Protein AF-A0A1T4TFI7-F1 (afdb_monomer)

Solvent-accessible surface area (backbone atoms only — not comparable to full-atom values): 16555 Å² total; per-residue (Å²): 135,82,78,70,82,75,91,64,77,90,76,51,45,19,85,86,45,57,56,71,83,38,62,89,38,72,55,38,42,73,68,53,49,51,55,52,51,42,64,75,73,56,71,56,68,85,74,55,58,52,73,68,57,43,53,44,45,41,52,51,46,49,70,78,43,99,33,82,88,41,57,80,94,66,41,78,66,44,52,28,55,51,24,44,31,52,57,68,66,63,74,89,87,72,77,58,92,86,51,68,62,69,67,57,43,51,54,41,50,53,49,21,52,37,45,50,26,32,71,80,67,76,37,52,50,73,80,44,54,68,72,55,45,52,52,49,56,50,28,35,62,71,54,62,63,69,65,74,56,23,77,78,52,57,57,30,54,44,46,56,72,44,52,47,46,54,47,51,56,50,42,68,66,35,68,77,46,23,20,48,73,37,44,74,65,66,52,62,72,64,56,81,86,46,84,52,90,97,45,65,50,95,82,45,55,64,76,75,59,81,76,53,84,83,62,61,76,60,78,82,60,80,77,74,77,77,81,77,76,87,72,86,82,78,89,79,90,78,93,82,89,82,85,91,79,85,88,79,80,87,81,84,80,85,82,85,82,82,88,130

Sequence (260 aa):
MTEKPSDKPFETPYPTYDVLGKWDSPSFNDQTRRVVADRLSNPPARRFLEEAEFALLRAVIDVILPQPERDEDRRIPVEAFIDEMLFANRGSGTRYADAPPMREAWRRGLAGIEQEARRRHGKGFESLSNDRKQALLHAIDQGDVDPQAWEGLKPQRFFRHVLLKESVKIYYAHPYAWNEIGFGGPASPRGYVRLGSDMRDPWEAREERIPQKTERLSRAGSFRMPSSGRAPLKAAHPTSSVPANGCRWPSLRKTRRSTS

pLDDT: mean 80.64, std 23.57, range [29.02, 98.69]

Radius of gyration: 26.4 Å; Cα contacts (8 Å, |Δi|>4): 225; chains: 1; bounding box: 82×80×51 Å

Organism: NCBI:txid1365950

InterPro domains:
  IPR027056 Gluconate 2-dehydrogenase subunit 3 [PF13618] (52-185)

Mean predicted aligned error: 12.21 Å

Foldseek 3Di:
DPDDPPPDAQDFLFPPDALCVCVPPQLDDPVNNVVQVCQLPPQADQDQDDPVLLLLLVLLLVLLDRAPVDDPSRGRSLSSVVRVCLVVLPDPPDDDPQADRLNVLSVLQSQLLQVQCCVVPVDGLNPDDSVSNNVSLVCLLVQVGDPVSRVSRNRNCSSPVPSSVSSVVSQVVHSSVCSRHQNNPDCPPPHFDQPDVVDGDPSTGDRPDDDDPVVVPPPVDPPDDPPDPDDDDDDDDDDDDDDDDDDDDDDDDDDDDDDD

Structure (mmCIF, N/CA/C/O backbone):
data_AF-A0A1T4TFI7-F1
#
_entry.id   AF-A0A1T4TFI7-F1
#
loop_
_atom_site.group_PDB
_atom_site.id
_atom_site.type_symbol
_atom_site.label_atom_i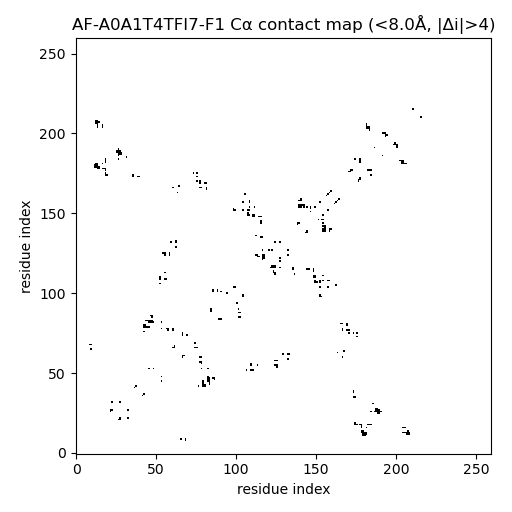d
_atom_site.label_alt_id
_atom_site.label_comp_id
_atom_site.label_asym_id
_atom_site.label_entity_id
_atom_site.label_seq_id
_atom_site.pdbx_PDB_ins_code
_atom_site.Cartn_x
_atom_site.Cartn_y
_atom_site.Cartn_z
_atom_site.occupancy
_atom_site.B_iso_or_equiv
_atom_site.auth_seq_id
_atom_site.auth_comp_id
_atom_site.auth_asym_id
_atom_site.auth_atom_id
_atom_site.pdbx_PDB_model_num
ATOM 1 N N . MET A 1 1 ? -1.692 31.126 10.115 1.00 32.66 1 MET A N 1
ATOM 2 C CA . MET A 1 1 ? -2.246 30.723 8.807 1.00 32.66 1 MET A CA 1
ATOM 3 C C . MET A 1 1 ? -1.795 29.299 8.556 1.00 32.66 1 MET A C 1
ATOM 5 O O . MET A 1 1 ? -0.667 29.089 8.142 1.00 32.66 1 MET A O 1
ATOM 9 N N . THR A 1 2 ? -2.607 28.327 8.954 1.00 36.34 2 THR A N 1
ATOM 10 C CA . THR A 1 2 ? -2.371 26.912 8.665 1.00 36.34 2 THR A CA 1
ATOM 11 C C . THR A 1 2 ? -2.702 26.688 7.195 1.00 36.34 2 THR A C 1
ATOM 13 O O . THR A 1 2 ? -3.849 26.855 6.785 1.00 36.34 2 THR A O 1
ATOM 16 N N . GLU A 1 3 ? -1.681 26.408 6.389 1.00 35.94 3 GLU A N 1
ATOM 17 C CA . GLU A 1 3 ? -1.842 25.952 5.010 1.00 35.94 3 GLU A CA 1
ATOM 18 C C . GLU A 1 3 ? -2.759 24.720 5.050 1.00 35.94 3 GLU A C 1
ATOM 20 O O . GLU A 1 3 ? -2.447 23.734 5.722 1.00 35.94 3 GLU A O 1
ATOM 25 N N . LYS A 1 4 ? -3.942 24.803 4.424 1.00 39.84 4 LYS A N 1
ATOM 26 C CA . LYS A 1 4 ? -4.781 23.617 4.221 1.00 39.84 4 LYS A CA 1
ATOM 27 C C . LYS A 1 4 ? -3.933 22.588 3.467 1.00 39.84 4 LYS A C 1
ATOM 29 O O . LYS A 1 4 ? -3.225 23.003 2.544 1.00 39.84 4 LYS A O 1
ATOM 34 N N . PRO A 1 5 ? -3.981 21.291 3.823 1.00 45.75 5 PRO A N 1
ATOM 35 C CA . PRO A 1 5 ? -3.344 20.268 3.010 1.00 45.75 5 PRO A CA 1
ATOM 36 C C . PRO A 1 5 ? -3.812 20.460 1.568 1.00 45.75 5 PRO A C 1
ATOM 38 O O . PRO A 1 5 ? -4.999 20.632 1.295 1.00 45.75 5 PRO A O 1
ATOM 41 N N . SER A 1 6 ? -2.836 20.590 0.676 1.00 46.53 6 SER A N 1
ATOM 42 C CA . SER A 1 6 ? -3.061 20.830 -0.738 1.00 46.53 6 SER A CA 1
ATOM 43 C C . SER A 1 6 ? -3.859 19.657 -1.295 1.00 46.53 6 SER A C 1
ATOM 45 O O . SER A 1 6 ? -3.293 18.589 -1.491 1.00 46.53 6 SER A O 1
ATOM 47 N N . ASP A 1 7 ? -5.132 19.892 -1.598 1.00 57.72 7 ASP A N 1
ATOM 48 C CA . ASP A 1 7 ? -6.074 18.988 -2.281 1.00 57.72 7 ASP A CA 1
ATOM 49 C C . ASP A 1 7 ? -5.676 18.733 -3.754 1.00 57.72 7 ASP A C 1
ATOM 51 O O . ASP A 1 7 ? -6.504 18.503 -4.632 1.00 57.72 7 ASP A O 1
ATOM 55 N N . LYS A 1 8 ? -4.383 18.890 -4.065 1.00 63.19 8 LYS A N 1
ATOM 56 C CA . LYS A 1 8 ? -3.857 18.700 -5.408 1.00 63.19 8 LYS A CA 1
ATOM 57 C C . LYS A 1 8 ? -3.606 17.212 -5.610 1.00 63.19 8 LYS A C 1
ATOM 59 O O . LYS A 1 8 ? -2.919 16.625 -4.769 1.00 63.19 8 LYS A O 1
ATOM 64 N N . PRO A 1 9 ? -4.104 16.642 -6.716 1.00 67.19 9 PRO A N 1
ATOM 65 C CA . PRO A 1 9 ? -3.819 15.262 -7.068 1.00 67.19 9 PRO A CA 1
ATOM 66 C C . PRO A 1 9 ? -2.310 15.042 -7.161 1.00 67.19 9 PRO A C 1
ATOM 68 O O . PRO A 1 9 ? -1.543 15.965 -7.470 1.00 67.19 9 PRO A O 1
ATOM 71 N N . PHE A 1 10 ? -1.874 13.818 -6.877 1.00 76.06 10 PHE A N 1
ATOM 72 C CA . PHE A 1 10 ? -0.479 13.459 -7.078 1.00 76.06 10 PHE A CA 1
ATOM 73 C C . PHE A 1 10 ? -0.113 13.570 -8.568 1.00 76.06 10 PHE A C 1
ATOM 75 O O . PHE A 1 10 ? -0.678 12.888 -9.419 1.00 76.06 10 PHE A O 1
ATOM 82 N N . GLU A 1 11 ? 0.870 14.415 -8.885 1.00 78.75 11 GLU A N 1
ATOM 83 C CA . GLU A 1 11 ? 1.422 14.556 -10.235 1.00 78.75 11 GLU A CA 1
ATOM 84 C C . GLU A 1 11 ? 2.809 13.910 -10.297 1.00 78.75 11 GLU A C 1
ATOM 86 O O . GLU A 1 11 ? 3.766 14.384 -9.670 1.00 78.75 11 GLU A O 1
ATOM 91 N N . THR A 1 12 ? 2.930 12.831 -11.075 1.00 85.81 12 THR A N 1
ATOM 92 C CA . THR A 1 12 ? 4.223 12.181 -11.312 1.00 85.81 12 THR A CA 1
ATOM 93 C C . THR A 1 12 ? 5.191 13.117 -12.057 1.00 85.81 12 THR A C 1
ATOM 95 O O . THR A 1 12 ? 4.792 13.787 -13.012 1.00 85.81 12 THR A O 1
ATOM 98 N N . PRO A 1 13 ? 6.489 13.140 -11.694 1.00 87.69 13 PRO A N 1
ATOM 99 C CA . PRO A 1 13 ? 7.524 13.821 -12.476 1.00 87.69 13 PRO A CA 1
ATOM 100 C C . PRO A 1 13 ? 7.805 13.188 -13.853 1.00 87.69 13 PRO A C 1
ATOM 102 O O . PRO A 1 13 ? 8.565 13.761 -14.638 1.00 87.69 13 PRO A O 1
ATOM 105 N N . TYR A 1 14 ? 7.221 12.018 -14.139 1.00 90.75 14 TYR A N 1
ATOM 106 C CA . TYR A 1 14 ? 7.475 11.197 -15.325 1.00 90.75 14 TYR A CA 1
ATOM 107 C C . TYR A 1 14 ? 6.184 10.918 -16.125 1.00 90.75 14 TYR A C 1
ATOM 109 O O . TYR A 1 14 ? 5.843 9.759 -16.360 1.00 90.75 14 TYR A O 1
ATOM 117 N N . PRO A 1 15 ? 5.441 11.953 -16.559 1.00 88.50 15 PRO A N 1
ATOM 118 C CA . PRO A 1 15 ? 4.093 11.791 -17.117 1.00 88.50 15 PRO A CA 1
ATOM 119 C C . PRO A 1 15 ? 4.048 11.001 -18.435 1.00 88.50 15 PRO A C 1
ATOM 121 O O . PRO A 1 15 ? 3.014 10.432 -18.773 1.00 88.50 15 PRO A O 1
ATOM 124 N N . THR A 1 16 ? 5.155 10.952 -19.180 1.00 89.94 16 THR A N 1
ATOM 125 C CA . THR A 1 16 ? 5.270 10.246 -20.469 1.00 89.94 16 THR A CA 1
ATOM 126 C C . THR A 1 16 ? 5.923 8.869 -20.352 1.00 89.94 16 THR A C 1
ATOM 128 O O . THR A 1 16 ? 6.023 8.144 -21.344 1.00 89.94 16 THR A O 1
ATOM 131 N N . TYR A 1 17 ? 6.412 8.501 -19.165 1.00 92.56 17 TYR A N 1
ATOM 132 C CA . TYR A 1 17 ? 7.176 7.278 -18.988 1.00 92.56 17 TYR A CA 1
ATOM 133 C C . TYR A 1 17 ? 6.255 6.075 -18.792 1.00 92.56 17 TYR A C 1
ATOM 135 O O . TYR A 1 17 ? 5.434 6.036 -17.876 1.00 92.56 17 TYR A O 1
ATOM 143 N N . ASP A 1 18 ? 6.458 5.057 -19.625 1.00 93.69 18 ASP A N 1
ATOM 144 C CA . ASP A 1 18 ? 5.812 3.763 -19.477 1.00 93.69 18 ASP A CA 1
ATOM 145 C C . ASP A 1 18 ? 6.844 2.632 -19.454 1.00 93.69 18 ASP A C 1
ATOM 147 O O . ASP A 1 18 ? 7.508 2.321 -20.447 1.00 93.69 18 ASP A O 1
ATOM 151 N N . VAL A 1 19 ? 6.969 1.990 -18.296 1.00 94.75 19 VAL A N 1
ATOM 152 C CA . VAL A 1 19 ? 7.842 0.839 -18.091 1.00 94.75 19 VAL A CA 1
ATOM 153 C C . VAL A 1 19 ? 7.374 -0.380 -18.887 1.00 94.75 19 VAL A C 1
ATOM 155 O O . VAL A 1 19 ? 8.208 -1.205 -19.262 1.00 94.75 19 VAL A O 1
ATOM 158 N N . LEU A 1 20 ? 6.073 -0.503 -19.182 1.00 95.19 20 LEU A N 1
ATOM 159 C CA . LEU A 1 20 ? 5.542 -1.622 -19.962 1.00 95.19 20 LEU A CA 1
ATOM 160 C C . LEU A 1 20 ? 5.884 -1.503 -21.449 1.00 95.19 20 LEU A C 1
ATOM 162 O O . LEU A 1 20 ? 6.059 -2.529 -22.098 1.00 95.19 20 LEU A O 1
ATOM 166 N N . GLY A 1 21 ? 6.148 -0.298 -21.962 1.00 94.31 21 GLY A N 1
ATOM 167 C CA . GLY A 1 21 ? 6.722 -0.095 -23.299 1.00 94.31 21 GLY A CA 1
ATOM 168 C C . GLY A 1 21 ? 8.076 -0.792 -23.518 1.00 94.31 21 GLY A C 1
ATOM 169 O O . GLY A 1 21 ? 8.538 -0.931 -24.648 1.00 94.31 21 GLY A O 1
ATOM 170 N N . LYS A 1 22 ? 8.718 -1.285 -22.449 1.00 90.75 22 LYS A N 1
ATOM 171 C CA . LYS A 1 22 ? 9.959 -2.072 -22.500 1.00 90.75 22 LYS A CA 1
ATOM 172 C C . LYS A 1 22 ? 9.732 -3.573 -22.669 1.00 90.75 22 LYS A C 1
ATOM 174 O O . LYS A 1 22 ? 10.724 -4.306 -22.658 1.00 90.75 22 LYS A O 1
ATOM 179 N N . TRP A 1 23 ? 8.484 -4.028 -22.801 1.00 94.50 23 TRP A N 1
ATOM 180 C CA . TRP A 1 23 ? 8.107 -5.445 -22.780 1.00 94.50 23 TRP A CA 1
ATOM 181 C C . TRP A 1 23 ? 8.981 -6.325 -23.680 1.00 94.50 23 TRP A C 1
ATOM 183 O O . TRP A 1 23 ? 9.540 -7.326 -23.225 1.00 94.50 23 TRP A O 1
ATOM 193 N N . ASP A 1 24 ? 9.175 -5.903 -24.927 1.00 93.69 24 ASP A N 1
ATOM 194 C CA . ASP A 1 24 ? 9.929 -6.647 -25.945 1.00 93.69 24 ASP A CA 1
ATOM 195 C C . ASP A 1 24 ? 11.423 -6.297 -25.984 1.00 93.69 24 ASP A C 1
ATOM 197 O O . ASP A 1 24 ? 12.180 -6.799 -26.812 1.00 93.69 24 ASP A O 1
ATOM 201 N N . SER A 1 25 ? 11.884 -5.440 -25.073 1.00 91.12 25 SER A N 1
ATOM 202 C CA . SER A 1 25 ? 13.293 -5.067 -24.985 1.00 91.12 25 SER A CA 1
ATOM 203 C C . SER A 1 25 ? 14.103 -6.066 -24.142 1.00 91.12 25 SER A C 1
ATOM 205 O O . SER A 1 25 ? 13.544 -6.794 -23.315 1.00 91.12 25 SER A O 1
ATOM 207 N N . PRO A 1 26 ? 15.447 -6.032 -24.233 1.00 88.94 26 PRO A N 1
ATOM 208 C CA . PRO A 1 26 ? 16.322 -6.786 -23.337 1.00 88.94 26 PRO A CA 1
ATOM 209 C C . PRO A 1 26 ? 16.194 -6.406 -21.856 1.00 88.94 26 PRO A C 1
ATOM 211 O O . PRO A 1 26 ? 16.804 -7.061 -21.021 1.00 88.94 26 PRO A O 1
ATOM 214 N N . SER A 1 27 ? 15.462 -5.343 -21.500 1.00 88.25 27 SER A N 1
ATOM 215 C CA . SER A 1 27 ? 15.267 -4.967 -20.097 1.00 88.25 27 SER A CA 1
ATOM 216 C C . SER A 1 27 ? 14.407 -5.976 -19.340 1.00 88.25 27 SER A C 1
ATOM 218 O O . SER A 1 27 ? 14.587 -6.108 -18.134 1.00 88.25 27 SER A O 1
ATOM 220 N N . PHE A 1 28 ? 13.531 -6.726 -20.019 1.00 93.19 28 PHE A N 1
ATOM 221 C CA . PHE A 1 28 ? 12.795 -7.839 -19.422 1.00 93.19 28 PHE A CA 1
ATOM 222 C C . PHE A 1 28 ? 13.277 -9.164 -20.018 1.00 93.19 28 PHE A C 1
ATOM 224 O O . PHE A 1 28 ? 13.345 -9.337 -21.234 1.00 93.19 28 PHE A O 1
ATOM 231 N N . ASN A 1 29 ? 13.609 -10.121 -19.154 1.00 93.19 29 ASN A N 1
ATOM 232 C CA . ASN A 1 29 ? 13.721 -11.526 -19.541 1.00 93.19 29 ASN A CA 1
ATOM 233 C C . ASN A 1 29 ? 12.367 -12.226 -19.337 1.00 93.19 29 ASN A C 1
ATOM 235 O O . ASN A 1 29 ? 11.418 -11.639 -18.810 1.00 93.19 29 ASN A O 1
ATOM 239 N N . ASP A 1 30 ? 12.282 -13.499 -19.713 1.00 94.88 30 ASP A N 1
ATOM 240 C CA . ASP A 1 30 ? 11.027 -14.256 -19.643 1.00 94.88 30 ASP A CA 1
ATOM 241 C C . ASP A 1 30 ? 10.506 -14.417 -18.212 1.00 94.88 30 ASP A C 1
ATOM 243 O O . ASP A 1 30 ? 9.298 -14.402 -17.982 1.00 94.88 30 ASP A O 1
ATOM 247 N N . GLN A 1 31 ? 11.404 -14.502 -17.225 1.00 94.69 31 GLN A N 1
ATOM 248 C CA . GLN A 1 31 ? 11.015 -14.551 -15.818 1.00 94.69 31 GLN A CA 1
ATOM 249 C C . GLN A 1 31 ? 10.367 -13.233 -15.373 1.00 94.69 31 GLN A C 1
ATOM 251 O O . GLN A 1 31 ? 9.305 -13.258 -14.752 1.00 94.69 31 GLN A O 1
ATOM 256 N N . THR A 1 32 ? 10.971 -12.090 -15.709 1.00 94.19 32 THR A N 1
ATOM 257 C CA . THR A 1 32 ? 10.414 -10.767 -15.412 1.00 94.19 32 THR A CA 1
ATOM 258 C C . THR A 1 32 ? 9.071 -10.587 -16.110 1.00 94.19 32 THR A C 1
ATOM 260 O O . THR A 1 32 ? 8.107 -10.225 -15.441 1.00 94.19 32 THR A O 1
ATOM 263 N N . ARG A 1 33 ? 8.961 -10.927 -17.405 1.00 95.69 33 ARG A N 1
ATOM 264 C CA . ARG A 1 33 ? 7.683 -10.889 -18.139 1.00 95.69 33 ARG A CA 1
ATOM 265 C C . ARG A 1 33 ? 6.616 -11.728 -17.452 1.00 95.69 33 ARG A C 1
ATOM 267 O O . ARG A 1 33 ? 5.516 -11.239 -17.230 1.00 95.69 33 ARG A O 1
ATOM 274 N N . ARG A 1 34 ? 6.942 -12.960 -17.052 1.00 96.38 34 ARG A N 1
ATOM 275 C CA . ARG A 1 34 ? 6.000 -13.847 -16.358 1.00 96.38 34 ARG A CA 1
ATOM 276 C C . ARG A 1 34 ? 5.496 -13.241 -15.048 1.00 96.38 34 ARG A C 1
ATOM 278 O O . ARG A 1 34 ? 4.294 -13.233 -14.819 1.00 96.38 34 ARG A O 1
ATOM 285 N N . VAL A 1 35 ? 6.395 -12.741 -14.197 1.00 95.38 35 VAL A N 1
ATOM 286 C CA . VAL A 1 35 ? 6.021 -12.154 -12.895 1.00 95.38 35 VAL A CA 1
ATOM 287 C C . VAL A 1 35 ? 5.223 -10.862 -13.074 1.00 95.38 35 VAL A C 1
ATOM 289 O O . VAL A 1 35 ? 4.264 -10.628 -12.342 1.00 95.38 35 VAL A O 1
ATOM 292 N N . VAL A 1 36 ? 5.600 -10.026 -14.044 1.00 95.38 36 VAL A N 1
ATOM 293 C CA . VAL A 1 36 ? 4.885 -8.783 -14.347 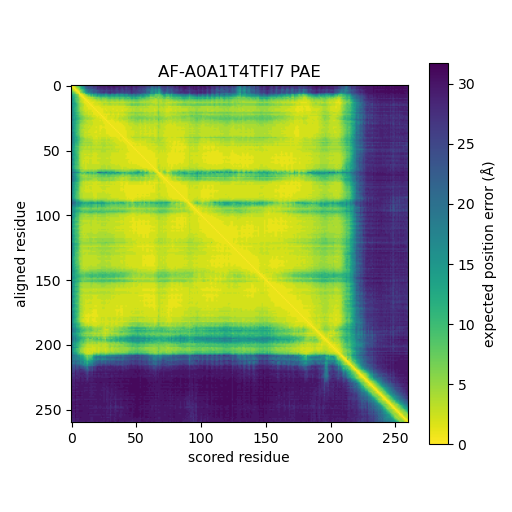1.00 95.38 36 VAL A CA 1
ATOM 294 C C . VAL A 1 36 ? 3.497 -9.074 -14.925 1.00 95.38 36 VAL A C 1
ATOM 296 O O . VAL A 1 36 ? 2.530 -8.492 -14.447 1.00 95.38 36 VAL A O 1
ATOM 299 N N . ALA A 1 37 ? 3.375 -9.998 -15.885 1.00 96.50 37 ALA A N 1
ATOM 300 C CA . ALA A 1 37 ? 2.087 -10.409 -16.453 1.00 96.50 37 ALA A CA 1
ATOM 301 C C . ALA A 1 37 ? 1.136 -10.947 -15.379 1.00 96.50 37 ALA A C 1
ATOM 303 O O . ALA A 1 37 ? -0.021 -10.535 -15.323 1.00 96.50 37 ALA A O 1
ATOM 304 N N . ASP A 1 38 ? 1.638 -11.832 -14.513 1.00 96.56 38 ASP A N 1
ATOM 305 C CA . ASP A 1 38 ? 0.866 -12.410 -13.413 1.00 96.56 38 ASP A CA 1
ATOM 306 C C . ASP A 1 38 ? 0.369 -11.323 -12.455 1.00 96.56 38 ASP A C 1
ATOM 308 O O . ASP A 1 38 ? -0.808 -11.276 -12.117 1.00 96.56 38 ASP A O 1
ATOM 312 N N . ARG A 1 39 ? 1.235 -10.368 -12.101 1.00 95.19 39 ARG A N 1
ATOM 313 C CA . ARG A 1 39 ? 0.855 -9.246 -11.240 1.00 95.19 39 ARG A CA 1
ATOM 314 C C . ARG A 1 39 ? -0.189 -8.320 -11.872 1.00 95.19 39 ARG A C 1
ATOM 316 O O . ARG A 1 39 ? -1.019 -7.802 -11.135 1.00 95.19 39 ARG A O 1
ATOM 323 N N . LEU A 1 40 ? -0.131 -8.108 -13.188 1.00 94.50 40 LEU A N 1
ATOM 324 C CA . LEU A 1 40 ? -1.083 -7.265 -13.918 1.00 94.50 40 LEU A CA 1
ATOM 325 C C . LEU A 1 40 ? -2.444 -7.943 -14.112 1.00 94.50 40 LEU A C 1
ATOM 327 O O . LEU A 1 40 ? -3.466 -7.271 -14.062 1.00 94.50 40 LEU A O 1
ATOM 331 N N . SER A 1 41 ? -2.456 -9.254 -14.363 1.00 95.12 41 SER A N 1
ATOM 332 C CA . SER A 1 41 ? -3.657 -9.949 -14.855 1.00 95.12 41 SER A CA 1
ATOM 333 C C . SER A 1 41 ? -4.309 -10.865 -13.822 1.00 95.12 41 SER A C 1
ATOM 335 O O . SER A 1 41 ? -5.479 -11.202 -13.970 1.00 95.12 41 SER A O 1
ATOM 337 N N . ASN A 1 42 ? -3.576 -11.268 -12.780 1.00 95.75 42 ASN 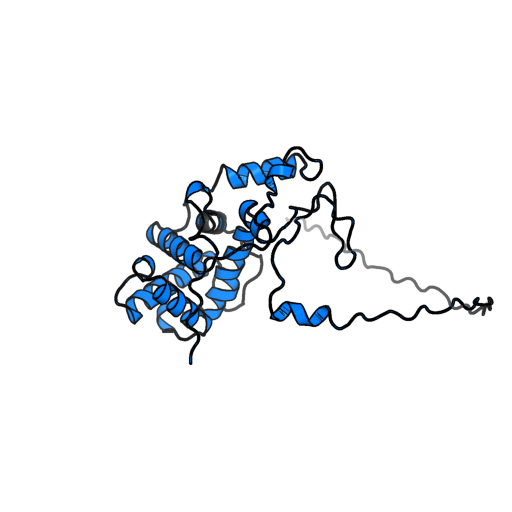A N 1
ATOM 338 C CA . ASN A 1 42 ? -4.016 -12.275 -11.815 1.00 95.75 42 ASN A CA 1
ATOM 339 C C . ASN A 1 42 ? -3.937 -11.759 -10.364 1.00 95.75 42 ASN A C 1
ATOM 341 O O . ASN A 1 42 ? -3.231 -12.351 -9.537 1.00 95.75 42 ASN A O 1
ATOM 345 N N . PRO A 1 43 ? -4.635 -10.664 -10.004 1.00 95.06 43 PRO A N 1
ATOM 346 C CA . PRO A 1 43 ? -4.714 -10.256 -8.608 1.00 95.06 43 PRO A CA 1
ATOM 347 C C . PRO A 1 43 ? -5.356 -11.372 -7.755 1.00 95.06 43 PRO A C 1
ATOM 349 O O . PRO A 1 43 ? -6.330 -11.996 -8.191 1.00 95.06 43 PRO A O 1
ATOM 352 N N . PRO A 1 44 ? -4.839 -11.656 -6.544 1.00 96.69 44 PRO A N 1
ATOM 353 C CA . PRO A 1 44 ? -5.389 -12.705 -5.691 1.00 96.69 44 PRO A CA 1
ATOM 354 C C . PRO A 1 44 ? -6.832 -12.407 -5.268 1.00 96.69 44 PRO A C 1
ATOM 356 O O . PRO A 1 44 ? -7.201 -11.259 -5.038 1.00 96.69 44 PRO A O 1
ATOM 359 N N . ALA A 1 45 ? -7.640 -13.449 -5.084 1.00 96.75 45 ALA A N 1
ATOM 360 C CA . ALA A 1 45 ? -8.949 -13.307 -4.448 1.00 96.75 45 ALA A CA 1
ATOM 361 C C . ALA A 1 45 ? -8.811 -13.148 -2.922 1.00 96.75 45 ALA A C 1
ATOM 363 O O . ALA A 1 45 ? -7.887 -13.705 -2.327 1.00 96.75 45 ALA A O 1
ATOM 364 N N . ARG A 1 46 ? -9.776 -12.466 -2.284 1.00 97.94 46 ARG A N 1
ATOM 365 C CA . ARG A 1 46 ? -9.900 -12.401 -0.816 1.00 97.94 46 ARG A CA 1
ATOM 366 C C . ARG A 1 46 ? -10.095 -13.805 -0.227 1.00 97.94 46 ARG A C 1
ATOM 368 O O . ARG A 1 46 ? -10.978 -14.546 -0.659 1.00 97.94 46 ARG A O 1
ATOM 375 N N . ARG A 1 47 ? -9.289 -14.158 0.773 1.00 97.81 47 ARG A N 1
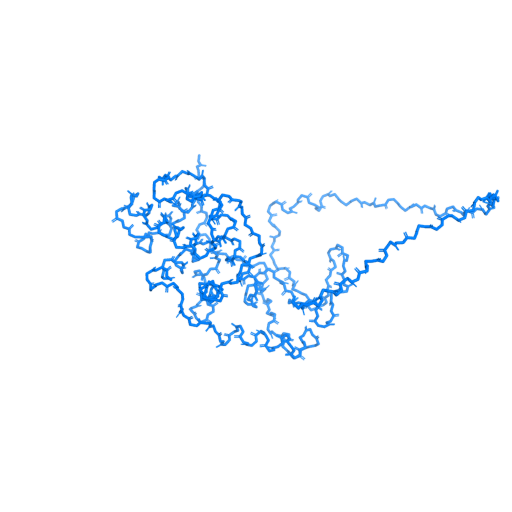ATOM 376 C CA . ARG A 1 47 ? -9.211 -15.482 1.410 1.00 97.81 47 ARG A CA 1
ATOM 377 C C . ARG A 1 47 ? -9.028 -15.442 2.926 1.00 97.81 47 ARG A C 1
ATOM 379 O O . ARG A 1 47 ? -9.409 -16.413 3.576 1.00 97.81 47 ARG A O 1
ATOM 386 N N . PHE A 1 48 ? -8.415 -14.399 3.492 1.00 98.31 48 PHE A N 1
ATOM 387 C CA . PHE A 1 48 ? -8.108 -14.346 4.929 1.00 98.31 48 PHE A CA 1
ATOM 388 C C . PHE A 1 48 ? -8.971 -13.355 5.712 1.00 98.31 48 PHE A C 1
ATOM 390 O O . PHE A 1 48 ? -9.512 -13.714 6.761 1.00 98.31 48 PHE A O 1
ATOM 397 N N . LEU A 1 49 ? -9.047 -12.119 5.231 1.00 98.44 49 LEU A N 1
ATOM 398 C CA . LEU A 1 49 ? -9.821 -11.033 5.807 1.00 98.44 49 LEU A CA 1
ATOM 399 C C . LEU A 1 49 ? -11.301 -11.260 5.539 1.00 98.44 49 LEU A C 1
ATOM 401 O O . LEU A 1 49 ? -11.700 -11.738 4.469 1.00 98.44 49 LEU A O 1
ATOM 405 N N . GLU A 1 50 ? -12.125 -10.881 6.503 1.00 98.38 50 GLU A N 1
ATOM 406 C CA . GLU A 1 50 ? -13.563 -10.776 6.304 1.00 98.38 50 GLU A CA 1
ATOM 407 C C . GLU A 1 50 ? -13.890 -9.659 5.305 1.00 98.38 50 GLU A C 1
ATOM 409 O O . GLU A 1 50 ? -13.058 -8.810 4.987 1.00 98.38 50 GLU A O 1
ATOM 414 N N . GLU A 1 51 ? -15.111 -9.661 4.773 1.00 98.25 51 GLU A N 1
ATOM 415 C CA . GLU A 1 51 ? -15.521 -8.686 3.757 1.00 98.25 51 GLU A CA 1
ATOM 416 C C . GLU A 1 51 ? -15.401 -7.240 4.262 1.00 98.25 51 GLU A C 1
ATOM 418 O O . GLU A 1 51 ? -14.818 -6.402 3.577 1.00 98.25 51 GLU A O 1
ATOM 423 N N . ALA A 1 52 ? -15.841 -6.981 5.497 1.00 97.88 52 ALA A N 1
ATOM 424 C CA . ALA A 1 52 ? -15.717 -5.671 6.133 1.00 97.88 52 ALA A CA 1
ATOM 425 C C . ALA A 1 52 ? -14.253 -5.281 6.412 1.00 97.88 52 ALA A C 1
ATOM 427 O O . ALA A 1 52 ? -13.867 -4.135 6.206 1.00 97.88 52 ALA A O 1
ATOM 428 N N . GLU A 1 53 ? -13.408 -6.224 6.842 1.00 98.56 53 GLU A N 1
ATOM 429 C CA . GLU A 1 53 ? -11.979 -5.963 7.073 1.00 98.56 53 GLU A CA 1
ATOM 430 C C . GLU A 1 53 ? -11.247 -5.631 5.764 1.00 98.56 53 GLU A C 1
ATOM 432 O O . GLU A 1 53 ? -10.378 -4.758 5.730 1.00 98.56 53 GLU A O 1
ATOM 437 N N . PHE A 1 54 ? -11.604 -6.320 4.679 1.00 98.69 54 PHE A N 1
ATOM 438 C CA . PHE A 1 54 ? -11.033 -6.104 3.355 1.00 98.69 54 PHE A CA 1
ATOM 439 C C . PHE A 1 54 ? -11.453 -4.752 2.768 1.00 98.69 54 PHE A C 1
ATOM 441 O O . PHE A 1 54 ? -10.605 -4.021 2.253 1.00 98.69 54 PHE A O 1
ATOM 448 N N . ALA A 1 55 ? -12.735 -4.393 2.886 1.00 98.19 55 ALA A N 1
ATOM 449 C CA . ALA A 1 55 ? -13.258 -3.099 2.452 1.00 98.19 55 ALA A CA 1
ATOM 450 C C . ALA A 1 55 ? -12.643 -1.937 3.255 1.00 98.19 55 ALA A C 1
ATOM 452 O O . ALA A 1 55 ? -12.169 -0.955 2.677 1.00 98.19 55 ALA A O 1
ATOM 453 N N . LEU A 1 56 ? -12.510 -2.102 4.575 1.00 98.69 56 LEU A N 1
ATOM 454 C CA . LEU A 1 56 ? -11.788 -1.169 5.435 1.00 98.69 56 LEU A CA 1
ATOM 455 C C . LEU A 1 56 ? -10.329 -0.996 5.002 1.00 98.69 56 LEU A C 1
ATOM 457 O O . LEU A 1 56 ? -9.859 0.133 4.859 1.00 98.69 56 LEU A O 1
ATOM 461 N N . LEU A 1 57 ? -9.603 -2.098 4.782 1.00 98.62 57 LEU A N 1
ATOM 462 C CA . LEU A 1 57 ? -8.213 -2.040 4.333 1.00 98.62 57 LEU A CA 1
ATOM 463 C C . LEU A 1 57 ? -8.104 -1.304 2.998 1.00 98.62 57 LEU A C 1
ATOM 465 O O . LEU A 1 57 ? -7.259 -0.423 2.863 1.00 98.62 57 LEU A O 1
ATOM 469 N N . ARG A 1 58 ? -8.984 -1.611 2.041 1.00 97.38 58 ARG A N 1
ATOM 470 C CA . ARG A 1 58 ? -9.054 -0.913 0.757 1.00 97.38 58 ARG A CA 1
ATOM 471 C C . ARG A 1 58 ? -9.227 0.598 0.944 1.00 97.38 58 ARG A C 1
ATOM 473 O O . ARG A 1 58 ? -8.439 1.366 0.398 1.00 97.38 58 ARG A O 1
ATOM 480 N N . ALA A 1 59 ? -10.173 1.020 1.783 1.00 97.38 59 ALA A N 1
ATOM 481 C CA . ALA A 1 59 ? -10.406 2.433 2.071 1.00 97.38 59 ALA A CA 1
ATOM 482 C C . ALA A 1 59 ? -9.218 3.112 2.774 1.00 97.38 59 ALA A C 1
ATOM 484 O O . ALA A 1 59 ? -8.988 4.302 2.575 1.00 97.38 59 ALA A O 1
ATOM 485 N N . VAL A 1 60 ? -8.460 2.386 3.602 1.00 98.25 60 VAL A N 1
ATOM 486 C CA . VAL A 1 60 ? -7.219 2.892 4.210 1.00 98.25 60 VAL A CA 1
ATOM 487 C C . VAL A 1 60 ? -6.118 3.045 3.154 1.00 98.25 60 VAL A C 1
ATOM 489 O O . VAL A 1 60 ? -5.434 4.068 3.133 1.00 98.25 60 VAL A O 1
ATOM 492 N N . ILE A 1 61 ? -5.967 2.068 2.254 1.00 97.69 61 ILE A N 1
ATOM 493 C CA . ILE A 1 61 ? -5.025 2.121 1.127 1.00 97.69 61 ILE A CA 1
ATOM 494 C C . ILE A 1 61 ? -5.291 3.340 0.240 1.00 97.69 61 ILE A C 1
ATOM 496 O O . ILE A 1 61 ? -4.340 4.036 -0.112 1.00 97.69 61 ILE A O 1
ATOM 500 N N . ASP A 1 62 ? -6.558 3.634 -0.055 1.00 94.12 62 ASP A N 1
ATOM 501 C CA . ASP A 1 62 ? -6.953 4.776 -0.891 1.00 94.12 62 ASP A CA 1
ATOM 502 C C . ASP A 1 62 ? -6.573 6.136 -0.282 1.00 94.12 62 ASP A C 1
ATOM 504 O O . ASP A 1 62 ? -6.512 7.140 -0.986 1.00 94.12 62 ASP A O 1
ATOM 508 N N . VAL A 1 63 ? -6.312 6.183 1.027 1.00 94.62 63 VAL A N 1
ATOM 509 C CA . VAL A 1 63 ? -5.922 7.409 1.738 1.00 94.62 63 VAL A CA 1
ATOM 510 C C . VAL A 1 63 ? -4.403 7.555 1.824 1.00 94.62 63 VAL A C 1
ATOM 512 O O . VAL A 1 63 ? -3.901 8.677 1.804 1.00 94.62 63 VAL A O 1
ATOM 515 N N . ILE A 1 64 ? -3.664 6.449 1.967 1.00 94.38 64 ILE A N 1
ATOM 516 C CA . ILE A 1 64 ? -2.213 6.480 2.234 1.00 94.38 64 ILE A CA 1
ATOM 517 C C . ILE A 1 64 ? -1.346 6.303 0.979 1.00 94.38 64 ILE A C 1
ATOM 519 O O . ILE A 1 64 ? -0.135 6.516 1.054 1.00 94.38 64 ILE A O 1
ATOM 523 N N . LEU A 1 65 ? -1.932 5.889 -0.148 1.00 92.88 65 LEU A N 1
ATOM 524 C CA . LEU A 1 65 ? -1.249 5.676 -1.428 1.00 92.88 65 LEU A CA 1
ATOM 525 C C . LEU A 1 65 ? -1.969 6.431 -2.561 1.00 92.88 65 LEU A C 1
ATOM 527 O O . LEU A 1 65 ? -3.178 6.638 -2.460 1.00 92.88 65 LEU A O 1
ATOM 531 N N . PRO A 1 66 ? -1.259 6.814 -3.644 1.00 87.06 66 PRO A N 1
ATOM 532 C CA . PRO A 1 66 ? -1.843 7.527 -4.784 1.00 87.06 66 PRO A CA 1
ATOM 533 C C . PRO A 1 66 ? -2.695 6.582 -5.650 1.00 87.06 66 PRO A C 1
ATOM 535 O O . PRO A 1 66 ? -2.277 6.061 -6.683 1.00 87.06 66 PRO A O 1
ATOM 538 N N . GLN A 1 67 ? -3.892 6.299 -5.148 1.00 84.62 67 GLN A N 1
ATOM 539 C CA . GLN A 1 67 ? -4.914 5.448 -5.753 1.00 84.62 67 GLN A CA 1
ATOM 540 C C . GLN A 1 67 ? -6.112 6.229 -6.306 1.00 84.62 67 GLN A C 1
ATOM 542 O O . GLN A 1 67 ? -6.593 5.829 -7.362 1.00 84.62 67 GLN A O 1
ATOM 547 N N . PRO A 1 68 ? -6.623 7.296 -5.649 1.00 68.38 68 PRO A N 1
ATOM 548 C CA . PRO A 1 68 ? -7.865 7.950 -6.073 1.00 68.38 68 PRO A CA 1
ATOM 549 C C . PRO A 1 68 ? -7.825 8.562 -7.477 1.00 68.38 68 PRO A C 1
ATOM 551 O O . PRO A 1 68 ? -8.875 8.758 -8.080 1.00 68.38 68 PRO A O 1
ATOM 554 N N . GLU A 1 69 ? -6.637 8.875 -7.998 1.00 75.56 69 GLU A N 1
ATOM 555 C CA . GLU A 1 69 ? -6.453 9.393 -9.356 1.00 75.56 69 GLU A CA 1
ATOM 556 C C . GLU A 1 69 ? -6.432 8.296 -10.432 1.00 75.56 69 GLU A C 1
ATOM 558 O O . GLU A 1 69 ? -6.386 8.599 -11.625 1.00 75.56 69 GLU A O 1
ATOM 563 N N . ARG A 1 70 ? -6.420 7.020 -10.033 1.00 82.50 70 ARG A N 1
ATOM 564 C CA . ARG A 1 70 ? -6.390 5.876 -10.945 1.00 82.50 70 ARG A CA 1
ATOM 565 C C . ARG A 1 70 ? -7.816 5.433 -11.252 1.00 82.50 70 ARG A C 1
ATOM 567 O O . ARG A 1 70 ? -8.620 5.244 -10.343 1.00 82.50 70 ARG A O 1
ATOM 574 N N . ASP A 1 71 ? -8.091 5.185 -12.529 1.00 85.94 71 ASP A N 1
ATOM 575 C CA . ASP A 1 71 ? -9.273 4.427 -12.937 1.00 85.94 71 ASP A CA 1
ATOM 576 C C . ASP A 1 71 ? -9.273 3.044 -12.254 1.00 85.94 71 ASP A C 1
ATOM 578 O O . ASP A 1 71 ? -8.210 2.495 -11.945 1.00 85.94 71 ASP A O 1
ATOM 582 N N . GLU A 1 72 ? -10.452 2.465 -12.008 1.00 86.06 72 GLU A N 1
ATOM 583 C CA . GLU A 1 72 ? -10.583 1.200 -11.262 1.00 86.06 72 GLU A CA 1
ATOM 584 C C . GLU A 1 72 ? -9.787 0.049 -11.905 1.00 86.06 72 GLU A C 1
ATOM 586 O O . GLU A 1 72 ? -9.196 -0.764 -11.198 1.00 86.06 72 GLU A O 1
ATOM 591 N N . ASP A 1 73 ? -9.697 0.013 -13.237 1.00 85.69 73 ASP A N 1
ATOM 592 C CA . ASP A 1 73 ? -8.903 -0.965 -13.994 1.00 85.69 73 ASP A CA 1
ATOM 593 C C . ASP A 1 73 ? -7.382 -0.784 -13.818 1.00 85.69 73 ASP A C 1
ATOM 595 O O . ASP A 1 73 ? -6.607 -1.713 -14.052 1.00 85.69 73 ASP A O 1
ATOM 599 N N . ARG A 1 74 ? -6.942 0.400 -13.380 1.00 86.69 74 ARG A N 1
ATOM 600 C CA . ARG A 1 74 ? -5.539 0.757 -13.120 1.00 86.69 74 ARG A CA 1
ATOM 601 C C . ARG A 1 74 ? -5.220 0.935 -11.641 1.00 86.69 74 ARG A C 1
ATOM 603 O O . ARG A 1 74 ? -4.063 1.241 -11.308 1.00 86.69 74 ARG A O 1
ATOM 610 N N . ARG A 1 75 ? -6.204 0.756 -10.757 1.00 93.06 75 ARG A N 1
ATOM 611 C CA . ARG A 1 75 ? -6.016 0.774 -9.308 1.00 93.06 75 ARG A CA 1
ATOM 612 C C . ARG A 1 75 ? -5.161 -0.422 -8.904 1.00 93.06 75 ARG A C 1
ATOM 614 O O . ARG A 1 75 ? -5.425 -1.558 -9.286 1.00 93.06 75 ARG A O 1
ATOM 621 N N . ILE A 1 76 ? -4.121 -0.182 -8.111 1.00 96.12 76 ILE A N 1
ATOM 622 C CA . ILE A 1 76 ? -3.220 -1.257 -7.685 1.00 96.12 76 ILE A CA 1
ATOM 623 C C . ILE A 1 76 ? -3.891 -2.002 -6.519 1.00 96.12 76 ILE A C 1
ATOM 625 O O . ILE A 1 76 ? -4.120 -1.377 -5.482 1.00 96.12 76 ILE A O 1
ATOM 629 N N . PRO A 1 77 ? -4.185 -3.313 -6.620 1.00 96.31 77 PRO A N 1
ATOM 630 C CA . PRO A 1 77 ? -4.985 -4.034 -5.624 1.00 96.31 77 PRO A CA 1
ATOM 631 C C . PRO A 1 77 ? -4.137 -4.449 -4.410 1.00 96.31 77 PRO A C 1
ATOM 633 O O . PRO A 1 77 ? -3.914 -5.631 -4.143 1.00 96.31 77 PRO A O 1
ATOM 636 N N . VAL A 1 78 ? -3.612 -3.466 -3.674 1.00 98.06 78 VAL A N 1
ATOM 637 C CA . VAL A 1 78 ? -2.702 -3.675 -2.534 1.00 98.06 78 VAL A CA 1
ATOM 638 C C . VAL A 1 78 ? -3.356 -4.539 -1.458 1.00 98.06 78 VAL A C 1
ATOM 640 O O . VAL A 1 78 ? -2.722 -5.461 -0.944 1.00 98.06 78 VAL A O 1
ATOM 643 N N . GLU A 1 79 ? -4.632 -4.291 -1.161 1.00 98.06 79 GLU A N 1
ATOM 644 C CA . GLU A 1 79 ? -5.407 -5.054 -0.185 1.00 98.06 79 GLU A CA 1
ATOM 645 C C . GLU A 1 79 ? -5.476 -6.554 -0.521 1.00 98.06 79 GLU A C 1
ATOM 647 O O . GLU A 1 79 ? -5.359 -7.386 0.377 1.00 98.06 79 GLU A O 1
ATOM 652 N N . ALA A 1 80 ? -5.556 -6.915 -1.807 1.00 98.06 80 ALA A N 1
ATOM 653 C CA . ALA A 1 80 ? -5.607 -8.305 -2.260 1.00 98.06 80 ALA A CA 1
ATOM 654 C C . ALA A 1 80 ? -4.286 -9.043 -2.007 1.00 98.06 80 ALA A C 1
ATOM 656 O O . ALA A 1 80 ? -4.267 -10.188 -1.554 1.00 98.06 80 ALA A O 1
ATOM 657 N N . PHE A 1 81 ? -3.158 -8.374 -2.250 1.00 98.00 81 PHE A N 1
ATOM 658 C CA . PHE A 1 81 ? -1.840 -8.946 -1.980 1.00 98.00 81 PHE A CA 1
ATOM 659 C C . PHE A 1 81 ? -1.518 -9.002 -0.481 1.00 98.00 81 PHE A C 1
ATOM 661 O O . PHE A 1 81 ? -0.825 -9.929 -0.053 1.00 98.00 81 PHE A O 1
ATOM 668 N N . ILE A 1 82 ? -2.018 -8.054 0.322 1.00 98.19 82 ILE A N 1
ATOM 669 C CA . ILE A 1 82 ? -1.942 -8.135 1.788 1.00 98.19 82 ILE A CA 1
ATOM 670 C C . ILE A 1 82 ? -2.755 -9.334 2.278 1.00 98.19 82 ILE A C 1
ATOM 672 O O . ILE A 1 82 ? -2.239 -10.139 3.050 1.00 98.19 82 ILE A O 1
ATOM 676 N N . ASP A 1 83 ? -3.989 -9.494 1.803 1.00 98.62 83 ASP A N 1
ATOM 677 C CA . ASP A 1 83 ? -4.854 -10.612 2.174 1.00 98.62 83 ASP A CA 1
ATOM 678 C C . ASP A 1 83 ? -4.218 -11.973 1.846 1.00 98.62 83 ASP A C 1
ATOM 680 O O . ASP A 1 83 ? -4.103 -12.827 2.724 1.00 98.62 83 ASP A O 1
ATOM 684 N N . GLU A 1 84 ? -3.694 -12.151 0.632 1.00 98.00 84 GLU A N 1
ATOM 685 C CA . GLU A 1 84 ? -3.001 -13.381 0.227 1.00 98.00 84 GLU A CA 1
ATOM 686 C C . GLU A 1 84 ? -1.709 -13.610 1.035 1.00 98.00 84 GLU A C 1
ATOM 688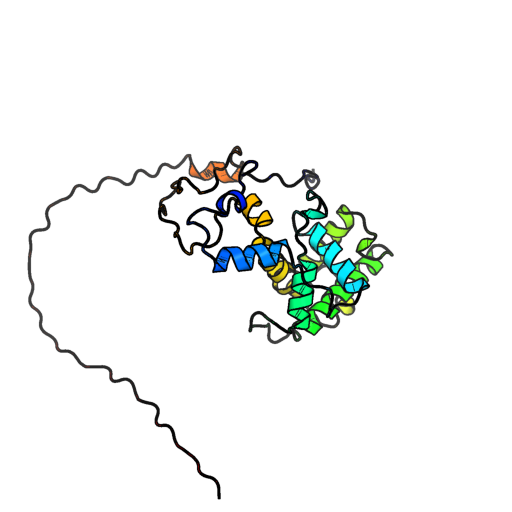 O O . GLU A 1 84 ? -1.363 -14.743 1.379 1.00 98.00 84 GLU A O 1
ATOM 693 N N . MET A 1 85 ? -0.989 -12.546 1.407 1.00 97.12 85 MET A N 1
ATOM 694 C CA . MET A 1 85 ? 0.152 -12.631 2.324 1.00 97.12 85 MET A CA 1
ATOM 695 C C . MET A 1 85 ? -0.269 -13.139 3.713 1.00 97.12 85 MET A C 1
ATOM 697 O O . MET A 1 85 ? 0.400 -14.019 4.272 1.00 97.12 85 MET A O 1
ATOM 701 N N . LEU A 1 86 ? -1.399 -12.660 4.237 1.00 97.88 86 LEU A N 1
ATOM 702 C CA . LEU A 1 86 ? -1.961 -13.120 5.504 1.00 97.88 86 LEU A CA 1
ATOM 703 C C . LEU A 1 86 ? -2.484 -14.553 5.395 1.00 97.88 86 LEU A C 1
ATOM 705 O O . LEU A 1 86 ? -2.176 -15.378 6.261 1.00 97.88 86 LEU A O 1
ATOM 709 N N . PHE A 1 87 ? -3.175 -14.899 4.310 1.00 98.12 87 PHE A N 1
ATOM 710 C CA . PHE A 1 87 ? -3.665 -16.247 4.029 1.00 98.12 87 PHE A CA 1
ATOM 711 C C . PHE A 1 87 ? -2.528 -17.270 3.966 1.00 98.12 87 PHE A C 1
ATOM 713 O O . PHE A 1 87 ? -2.607 -18.327 4.588 1.00 98.12 87 PHE A O 1
ATOM 720 N N . ALA A 1 88 ? -1.414 -16.926 3.323 1.00 97.00 88 ALA A N 1
ATOM 721 C CA . ALA A 1 88 ? -0.226 -17.772 3.272 1.00 97.00 88 ALA A CA 1
ATOM 722 C C . ALA A 1 88 ? 0.659 -17.692 4.533 1.00 97.00 88 ALA A C 1
ATOM 724 O O . ALA A 1 88 ? 1.667 -18.391 4.622 1.00 97.00 88 ALA A O 1
ATOM 725 N N . ASN A 1 89 ? 0.309 -16.836 5.502 1.00 95.00 89 ASN A N 1
ATOM 726 C CA . ASN A 1 89 ? 1.077 -16.575 6.724 1.00 95.00 89 ASN A CA 1
ATOM 727 C C . ASN A 1 89 ? 2.536 -16.140 6.460 1.00 95.00 89 ASN A C 1
ATOM 729 O O . ASN A 1 89 ? 3.456 -16.538 7.179 1.00 95.00 89 ASN A O 1
ATOM 733 N N . ARG A 1 90 ? 2.769 -15.345 5.409 1.00 91.50 90 ARG A N 1
ATOM 734 C CA . ARG A 1 90 ? 4.116 -14.934 4.976 1.00 91.50 90 ARG A CA 1
ATOM 735 C C . ARG A 1 90 ? 4.524 -13.602 5.604 1.00 91.50 90 ARG A C 1
ATOM 737 O O . ARG A 1 90 ? 4.125 -12.554 5.124 1.00 91.50 90 ARG A O 1
ATOM 744 N N . GLY A 1 91 ? 5.342 -13.626 6.654 1.00 82.31 91 GLY A N 1
ATOM 745 C CA . GLY A 1 91 ? 5.858 -12.406 7.293 1.00 82.31 91 GLY A CA 1
ATOM 746 C C . GLY A 1 91 ? 7.260 -11.989 6.838 1.00 82.31 91 GLY A C 1
ATOM 747 O O . GLY A 1 91 ? 7.936 -12.693 6.095 1.00 82.31 91 GLY A O 1
ATOM 748 N N . SER A 1 92 ? 7.742 -10.866 7.375 1.00 77.00 92 SER A N 1
ATOM 749 C CA . SER A 1 92 ? 9.121 -10.370 7.206 1.00 77.00 92 SER A CA 1
ATOM 750 C C . SER A 1 92 ? 10.198 -11.240 7.881 1.00 77.00 92 SER A C 1
ATOM 752 O O . SER A 1 92 ? 11.383 -10.924 7.799 1.00 77.00 92 SER A O 1
ATOM 754 N N . GLY A 1 93 ? 9.798 -12.278 8.623 1.00 84.06 93 GLY A N 1
ATOM 755 C CA . GLY A 1 93 ? 10.685 -13.083 9.468 1.00 84.06 93 GLY A CA 1
ATOM 756 C C . GLY A 1 93 ? 11.127 -12.391 10.764 1.00 84.06 93 GLY A C 1
ATOM 757 O O . GLY A 1 93 ? 11.830 -13.000 11.563 1.00 84.06 93 GLY A O 1
ATOM 758 N N . THR A 1 94 ? 10.708 -11.145 11.010 1.00 84.31 94 THR A N 1
ATOM 759 C CA . THR A 1 94 ? 11.042 -10.384 12.224 1.00 84.31 94 THR A CA 1
ATOM 760 C C . THR A 1 94 ? 9.803 -9.699 12.800 1.00 84.31 94 THR A C 1
ATOM 762 O O . THR A 1 94 ? 8.933 -9.230 12.069 1.00 84.31 94 THR A O 1
ATOM 765 N N . ARG A 1 95 ? 9.704 -9.634 14.131 1.00 89.62 95 ARG A N 1
ATOM 766 C CA . ARG A 1 95 ? 8.662 -8.882 14.846 1.00 89.62 95 ARG A CA 1
ATOM 767 C C . ARG A 1 95 ? 9.225 -8.312 16.141 1.00 89.62 95 ARG A C 1
ATOM 769 O O . ARG A 1 95 ? 10.194 -8.846 16.678 1.00 89.62 95 ARG A O 1
ATOM 776 N N . TYR A 1 96 ? 8.602 -7.258 16.655 1.00 88.75 96 TYR A N 1
ATOM 777 C CA . TYR A 1 96 ? 8.897 -6.787 18.007 1.00 88.75 96 TYR A CA 1
ATOM 778 C C . TYR A 1 96 ? 8.506 -7.853 19.037 1.00 88.75 96 TYR A C 1
ATOM 780 O O . TYR A 1 96 ? 7.536 -8.584 18.834 1.00 88.75 96 TYR A O 1
ATOM 788 N N . ALA A 1 97 ? 9.248 -7.929 20.144 1.00 89.62 97 ALA A N 1
ATOM 789 C CA . ALA A 1 97 ? 9.017 -8.930 21.187 1.00 89.62 97 ALA A CA 1
ATOM 790 C C . ALA A 1 97 ? 7.596 -8.844 21.775 1.00 89.62 97 ALA A C 1
ATOM 792 O O . ALA A 1 97 ? 6.951 -9.869 21.980 1.00 89.62 97 ALA A O 1
ATOM 793 N N . ASP A 1 98 ? 7.106 -7.619 21.958 1.00 88.44 98 ASP A N 1
ATOM 794 C CA . ASP A 1 98 ? 5.779 -7.258 22.465 1.00 88.44 98 ASP A CA 1
ATOM 795 C C . ASP A 1 98 ? 4.707 -7.140 21.365 1.00 88.44 98 ASP A C 1
ATOM 797 O O . ASP A 1 98 ? 3.571 -6.785 21.664 1.00 88.44 98 ASP A O 1
ATOM 801 N N . ALA A 1 99 ? 5.035 -7.406 20.094 1.00 90.81 99 ALA A N 1
ATOM 802 C CA . ALA A 1 99 ? 4.038 -7.438 19.024 1.00 90.81 99 ALA A CA 1
ATOM 803 C C . ALA A 1 99 ? 3.448 -8.851 18.867 1.00 90.81 99 ALA A C 1
ATOM 805 O O . ALA A 1 99 ? 4.220 -9.823 18.836 1.00 90.81 99 ALA A O 1
ATOM 806 N N . PRO A 1 100 ? 2.116 -8.978 18.701 1.00 93.25 100 PRO A N 1
ATOM 807 C CA . PRO A 1 100 ? 1.491 -10.261 18.407 1.00 93.25 100 PRO A CA 1
ATOM 808 C C . PRO A 1 100 ? 1.945 -10.805 17.038 1.00 93.25 100 PRO A C 1
ATOM 810 O O . PRO A 1 100 ? 2.539 -10.074 16.233 1.00 93.25 100 PRO A O 1
ATOM 813 N N . PRO A 1 101 ? 1.688 -12.092 16.740 1.00 93.31 101 PRO A N 1
ATOM 814 C CA . PRO A 1 101 ? 1.855 -12.638 15.399 1.00 93.31 101 PRO A CA 1
ATOM 815 C C . PRO A 1 101 ? 1.137 -11.794 14.339 1.00 93.31 101 PRO A C 1
ATOM 817 O O . PRO A 1 101 ? 0.083 -11.217 14.587 1.00 93.31 101 PRO A O 1
ATOM 820 N N . MET A 1 102 ? 1.694 -11.750 13.128 1.00 94.06 102 MET A N 1
ATOM 821 C CA . MET A 1 102 ? 1.268 -10.822 12.074 1.00 94.06 102 MET A CA 1
ATOM 822 C C . MET A 1 102 ? -0.240 -10.863 11.785 1.00 94.06 102 MET A C 1
ATOM 824 O O . MET A 1 102 ? -0.873 -9.817 11.753 1.00 94.06 102 MET A O 1
ATOM 828 N N . ARG A 1 103 ? -0.832 -12.053 11.637 1.00 95.62 103 ARG A N 1
ATOM 829 C CA . ARG A 1 103 ? -2.280 -12.213 11.405 1.00 95.62 103 ARG A CA 1
ATOM 830 C C . ARG A 1 103 ? -3.137 -11.550 12.479 1.00 95.62 103 ARG A C 1
ATOM 832 O O . ARG A 1 103 ? -4.116 -10.884 12.168 1.00 95.62 103 ARG A O 1
ATOM 839 N N . GLU A 1 104 ? -2.747 -11.727 13.732 1.00 95.38 104 GLU A N 1
ATOM 840 C CA . GLU A 1 104 ? -3.438 -11.131 14.867 1.00 95.38 104 GLU A CA 1
ATOM 841 C C . GLU A 1 104 ? -3.207 -9.619 14.928 1.00 95.38 104 GLU A C 1
ATOM 843 O O . GLU A 1 104 ? -4.154 -8.871 15.154 1.00 95.38 104 GLU A O 1
ATOM 848 N N . ALA A 1 105 ? -1.984 -9.158 14.644 1.00 95.56 105 ALA A N 1
ATOM 849 C CA . ALA A 1 105 ? -1.685 -7.732 14.549 1.00 95.56 105 ALA A CA 1
ATOM 850 C C . ALA A 1 105 ? -2.576 -7.030 13.511 1.00 95.56 105 ALA A C 1
ATOM 852 O O . ALA A 1 105 ? -3.081 -5.948 13.790 1.00 95.56 105 ALA A O 1
ATOM 853 N N . TRP A 1 106 ? -2.801 -7.650 12.346 1.00 97.31 106 TRP A N 1
ATOM 854 C CA . TRP A 1 106 ? -3.680 -7.111 11.304 1.00 97.31 106 TRP A CA 1
ATOM 855 C C . TRP A 1 106 ? -5.142 -7.044 11.734 1.00 97.31 106 TRP A C 1
ATOM 857 O O . TRP A 1 106 ? -5.740 -5.981 11.601 1.00 97.31 106 TRP A O 1
ATOM 867 N N . ARG A 1 107 ? -5.700 -8.117 12.309 1.00 97.06 107 ARG A N 1
ATOM 868 C CA . ARG A 1 107 ? -7.093 -8.102 12.791 1.00 97.06 107 ARG A CA 1
ATOM 869 C C . ARG A 1 107 ? -7.311 -7.052 13.877 1.00 97.06 107 ARG A C 1
ATOM 871 O O . ARG A 1 107 ? -8.190 -6.208 13.750 1.00 97.06 107 ARG A O 1
ATOM 878 N N . ARG A 1 108 ? -6.454 -7.042 14.906 1.00 96.88 108 ARG A N 1
ATOM 879 C CA . ARG A 1 108 ? -6.526 -6.055 15.997 1.00 96.88 108 ARG A CA 1
ATOM 880 C C . ARG A 1 108 ? -6.325 -4.627 15.488 1.00 96.88 108 ARG A C 1
ATOM 882 O O . ARG A 1 108 ? -7.011 -3.716 15.928 1.00 96.88 108 ARG A O 1
ATOM 889 N N . GLY A 1 109 ? -5.398 -4.424 14.553 1.00 97.69 109 GLY A N 1
ATOM 890 C CA . GLY A 1 109 ? -5.116 -3.107 13.993 1.00 97.69 109 GLY A CA 1
ATOM 891 C C . GLY A 1 109 ? -6.252 -2.553 13.131 1.00 97.69 109 GLY A C 1
ATOM 892 O O . GLY A 1 109 ? -6.598 -1.383 13.269 1.00 97.69 109 GLY A O 1
ATOM 893 N N . LEU A 1 110 ? -6.871 -3.386 12.287 1.00 98.38 110 LEU A N 1
ATOM 894 C CA . LEU A 1 110 ? -8.057 -3.008 11.510 1.00 98.38 110 LEU A CA 1
ATOM 895 C C . LEU A 1 110 ? -9.255 -2.728 12.428 1.00 98.38 110 LEU A C 1
ATOM 897 O O . LEU A 1 110 ? -9.904 -1.693 12.287 1.00 98.38 110 LEU A O 1
ATOM 901 N N . ALA A 1 111 ? -9.491 -3.583 13.428 1.00 97.75 111 ALA A N 1
ATOM 902 C CA . ALA A 1 111 ? -10.519 -3.345 14.437 1.00 97.75 111 ALA A CA 1
ATOM 903 C C . ALA A 1 111 ? -10.288 -2.027 15.198 1.00 97.75 111 ALA A C 1
ATOM 905 O O . ALA A 1 111 ? -11.236 -1.269 15.396 1.00 97.75 111 ALA A O 1
ATOM 906 N N . GLY A 1 112 ? -9.039 -1.715 15.560 1.00 97.94 112 GLY A N 1
ATOM 907 C CA . GLY A 1 112 ? -8.670 -0.459 16.214 1.00 97.94 112 GLY A CA 1
ATOM 908 C C . GLY A 1 112 ? -8.955 0.777 15.356 1.00 97.94 112 GLY A C 1
ATOM 909 O O . GLY A 1 112 ? -9.502 1.755 15.861 1.00 97.94 112 GLY A O 1
ATOM 910 N N . ILE A 1 113 ? -8.663 0.729 14.049 1.00 98.38 113 ILE A N 1
ATOM 911 C CA . ILE A 1 113 ? -8.998 1.814 13.104 1.00 98.38 113 ILE A CA 1
ATOM 912 C C . ILE A 1 113 ? -10.516 2.034 13.044 1.00 98.38 113 ILE A C 1
ATOM 914 O O . ILE A 1 113 ? -10.985 3.170 13.144 1.00 98.38 113 ILE A O 1
ATOM 918 N N . GLU A 1 114 ? -11.289 0.957 12.902 1.00 98.00 114 GLU A N 1
ATOM 919 C CA . GLU A 1 114 ? -12.750 1.028 12.797 1.00 98.00 114 GLU A CA 1
ATOM 920 C C . GLU A 1 114 ? -13.401 1.532 14.093 1.00 98.00 114 GLU A C 1
ATOM 922 O O . GLU A 1 114 ? -14.303 2.374 14.062 1.00 98.00 114 GLU A O 1
ATOM 927 N N . GLN A 1 115 ? -12.924 1.070 15.251 1.00 97.31 115 GLN A N 1
ATOM 928 C CA . GLN A 1 115 ? -13.384 1.553 16.553 1.00 97.31 115 GLN A CA 1
ATOM 929 C C . GLN A 1 115 ? -13.060 3.035 16.747 1.00 97.31 11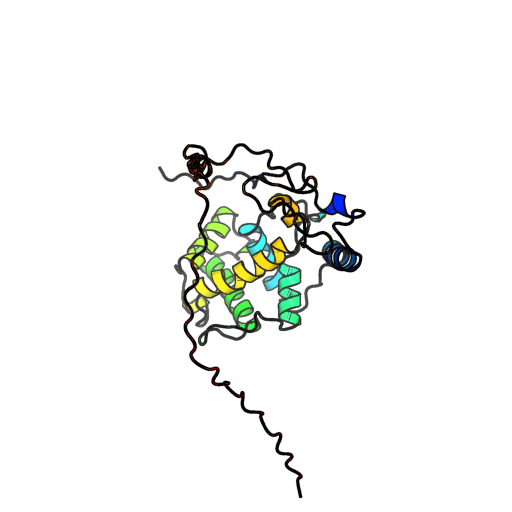5 GLN A C 1
ATOM 931 O O . GLN A 1 115 ? -13.922 3.792 17.199 1.00 97.31 115 GLN A O 1
ATOM 936 N N . GLU A 1 116 ? -11.867 3.480 16.349 1.00 97.44 116 GLU A N 1
ATOM 937 C CA . GLU A 1 116 ? -11.485 4.887 16.444 1.00 97.44 116 GLU A CA 1
ATOM 938 C C . GLU A 1 116 ? -12.374 5.775 15.557 1.00 97.44 116 GLU A C 1
ATOM 940 O O . GLU A 1 116 ? -12.790 6.858 15.981 1.00 97.44 116 GLU A O 1
ATOM 945 N N . ALA A 1 117 ? -12.745 5.294 14.365 1.00 97.81 117 ALA A N 1
ATOM 946 C CA . ALA A 1 117 ? -13.669 5.990 13.471 1.00 97.81 117 ALA A CA 1
ATOM 947 C C . ALA A 1 117 ? -15.053 6.146 14.107 1.00 97.81 117 ALA A C 1
ATOM 949 O O . ALA A 1 117 ? -15.584 7.261 14.192 1.00 97.81 117 ALA A O 1
ATOM 950 N N . ARG A 1 118 ? -15.602 5.049 14.641 1.00 97.25 118 ARG A N 1
ATOM 951 C CA . ARG A 1 118 ? -16.905 5.057 15.319 1.00 97.25 118 ARG A CA 1
ATOM 952 C C . ARG A 1 118 ? -16.893 5.959 16.545 1.00 97.25 118 ARG A C 1
ATOM 954 O O . ARG A 1 118 ? -17.822 6.738 16.729 1.00 97.25 118 ARG A O 1
ATOM 961 N N . ARG A 1 119 ? -15.830 5.915 17.346 1.00 95.75 119 ARG A N 1
ATOM 962 C CA . ARG A 1 119 ? -15.693 6.712 18.570 1.00 95.75 119 ARG A CA 1
ATOM 963 C C . ARG A 1 119 ? -15.603 8.211 18.279 1.00 95.75 119 ARG A C 1
ATOM 965 O O . ARG A 1 119 ? -16.282 8.994 18.936 1.00 95.75 119 ARG A O 1
ATOM 972 N N . ARG A 1 120 ? -14.786 8.629 17.303 1.00 95.56 120 ARG A N 1
ATOM 973 C CA . ARG A 1 120 ? -14.596 10.058 16.976 1.00 95.56 120 ARG A CA 1
ATOM 974 C C . ARG A 1 120 ? -15.733 10.656 16.156 1.00 95.56 120 ARG A C 1
ATOM 976 O O . ARG A 1 120 ? -15.962 11.863 16.229 1.00 95.56 120 ARG A O 1
ATOM 983 N N . HIS A 1 121 ? -16.395 9.853 15.324 1.00 96.69 121 HIS A N 1
ATOM 984 C CA . HIS A 1 121 ? -17.273 10.371 14.272 1.00 96.69 121 HIS A CA 1
ATOM 985 C C . HIS A 1 121 ? -18.652 9.707 14.202 1.00 96.69 121 HIS A C 1
ATOM 987 O O . HIS A 1 121 ? -19.464 10.110 13.367 1.00 96.69 121 HIS A O 1
ATOM 993 N N . GLY A 1 122 ? -18.931 8.700 15.036 1.00 97.06 122 GLY A N 1
ATOM 994 C CA . GLY A 1 122 ? -20.198 7.961 15.041 1.00 97.06 122 GLY A CA 1
ATOM 995 C C . GLY A 1 122 ? -20.440 7.114 13.787 1.00 97.06 122 GLY A C 1
ATOM 996 O O . GLY A 1 122 ? -21.564 6.679 13.557 1.00 97.06 122 GLY A O 1
ATOM 997 N N . LYS A 1 123 ? -19.418 6.914 12.945 1.00 97.38 123 LYS A N 1
ATOM 998 C CA . LYS A 1 123 ? -19.496 6.201 11.660 1.00 97.38 123 LYS A CA 1
ATOM 999 C C . LYS A 1 123 ? -18.272 5.308 11.471 1.00 97.38 123 LYS A C 1
ATOM 1001 O O . LYS A 1 123 ? -17.213 5.619 12.008 1.00 97.38 123 LYS A O 1
ATOM 1006 N N . GLY A 1 124 ? -18.415 4.243 10.684 1.00 97.81 124 GLY A N 1
ATOM 1007 C CA . GLY A 1 124 ? -17.275 3.433 10.248 1.00 97.81 124 GLY A CA 1
ATOM 1008 C C . GLY A 1 124 ? -16.327 4.220 9.345 1.00 97.81 124 GLY A C 1
ATOM 1009 O O . GLY A 1 124 ? -16.736 5.208 8.720 1.00 97.81 124 GLY A O 1
ATOM 1010 N N . PHE A 1 125 ? -15.066 3.792 9.278 1.00 98.38 125 PHE A N 1
ATOM 1011 C CA . PHE A 1 125 ? -14.003 4.528 8.586 1.00 98.38 125 PHE A CA 1
ATOM 1012 C C . PHE A 1 125 ? -14.330 4.766 7.106 1.00 98.38 125 PHE A C 1
ATOM 1014 O O . PHE A 1 125 ? -14.136 5.866 6.590 1.00 98.38 125 PHE A O 1
ATOM 1021 N N . GLU A 1 126 ? -14.897 3.764 6.431 1.00 97.19 126 GLU A N 1
ATOM 1022 C CA . GLU A 1 126 ? -15.263 3.826 5.010 1.00 97.19 126 GLU A CA 1
ATOM 1023 C C . GLU A 1 126 ? -16.233 4.973 4.694 1.00 97.19 126 GLU A C 1
ATOM 1025 O O . GLU A 1 126 ? -16.101 5.630 3.660 1.00 97.19 126 GLU A O 1
ATOM 1030 N N . SER A 1 127 ? -17.151 5.263 5.623 1.00 97.31 127 SER A N 1
ATOM 1031 C CA . SER A 1 127 ? -18.195 6.290 5.499 1.00 97.31 127 SER A CA 1
ATOM 1032 C C . SER A 1 127 ? -17.731 7.708 5.861 1.00 97.31 127 SER A C 1
ATOM 1034 O O . SER A 1 127 ? -18.539 8.644 5.867 1.00 97.31 127 SER A O 1
ATOM 1036 N N . LEU A 1 128 ? -16.462 7.888 6.232 1.00 98.12 128 LEU A N 1
ATOM 1037 C CA . LEU A 1 128 ? -15.892 9.201 6.523 1.00 98.12 128 LEU A CA 1
ATOM 1038 C C . LEU A 1 128 ? -15.522 9.943 5.228 1.00 98.12 128 LEU A C 1
ATOM 1040 O O . LEU A 1 128 ? -15.186 9.330 4.216 1.00 98.12 128 LEU A O 1
ATOM 1044 N N . SER A 1 129 ? -15.532 11.279 5.273 1.00 96.12 129 SER A N 1
ATOM 1045 C CA . SER A 1 129 ? -14.919 12.095 4.217 1.00 96.12 129 SER A CA 1
ATOM 1046 C C . SER A 1 129 ? -13.401 11.889 4.188 1.00 96.12 129 SER A C 1
ATOM 1048 O O . SER A 1 129 ? -12.813 11.547 5.216 1.00 96.12 129 SER A O 1
ATOM 1050 N N . ASN A 1 130 ? -12.753 12.145 3.048 1.00 92.56 130 ASN A N 1
ATOM 1051 C CA . ASN A 1 130 ? -11.302 11.971 2.909 1.00 92.56 130 ASN A CA 1
ATOM 1052 C C . ASN A 1 130 ? -10.506 12.770 3.954 1.00 92.56 130 ASN A C 1
ATOM 1054 O O . ASN A 1 130 ? -9.656 12.185 4.619 1.00 92.56 130 ASN A O 1
ATOM 1058 N N . ASP A 1 131 ? -10.865 14.030 4.218 1.00 94.62 131 ASP A N 1
ATOM 1059 C CA . ASP A 1 131 ? -10.240 14.838 5.280 1.00 94.62 131 ASP A CA 1
ATOM 1060 C C . ASP A 1 131 ? -10.309 14.166 6.658 1.00 94.62 131 ASP A C 1
ATOM 1062 O O . ASP A 1 131 ? -9.356 14.196 7.435 1.00 94.62 131 ASP A O 1
ATOM 1066 N N . ARG A 1 132 ? -11.446 13.534 6.977 1.00 97.44 132 ARG A N 1
ATOM 1067 C CA . ARG A 1 132 ? -11.638 12.835 8.254 1.00 97.44 132 ARG A CA 1
ATOM 1068 C C . ARG A 1 132 ? -10.869 11.522 8.293 1.00 97.44 132 ARG A C 1
ATOM 1070 O O . ARG A 1 132 ? -10.295 11.209 9.331 1.00 97.44 132 ARG A O 1
ATOM 1077 N N . LYS A 1 133 ? -10.812 10.785 7.179 1.00 97.88 133 LYS A N 1
ATOM 1078 C CA . LYS A 1 133 ? -9.966 9.591 7.050 1.00 97.88 133 LYS A CA 1
ATOM 1079 C C . LYS A 1 133 ? -8.496 9.949 7.281 1.00 97.88 133 LYS A C 1
ATOM 1081 O O . LYS A 1 133 ? -7.849 9.334 8.122 1.00 97.88 133 LYS A O 1
ATOM 1086 N N . GLN A 1 134 ? -7.995 10.988 6.610 1.00 96.62 134 GLN A N 1
ATOM 1087 C CA . GLN A 1 134 ? -6.626 11.485 6.772 1.00 96.62 134 GLN A CA 1
ATOM 1088 C C . GLN A 1 134 ? -6.346 11.937 8.208 1.00 96.62 134 GLN A C 1
ATOM 1090 O O . GLN A 1 134 ? -5.356 11.509 8.797 1.00 96.62 134 GLN A O 1
ATOM 1095 N N . ALA A 1 135 ? -7.228 12.751 8.797 1.00 97.50 135 ALA A N 1
ATOM 1096 C CA . ALA A 1 135 ? -7.073 13.221 10.173 1.00 97.50 135 ALA A CA 1
ATOM 1097 C C . ALA A 1 135 ? -7.048 12.063 11.185 1.00 97.50 135 ALA A C 1
ATOM 1099 O O . ALA A 1 135 ? -6.250 12.081 12.121 1.00 97.50 135 ALA A O 1
ATOM 1100 N N . LEU A 1 136 ? -7.881 11.038 10.984 1.00 98.12 136 LEU A N 1
ATOM 1101 C CA . LEU A 1 136 ? -7.904 9.849 11.831 1.00 98.12 136 LEU A CA 1
ATOM 1102 C C . LEU A 1 136 ? -6.610 9.040 11.707 1.00 98.12 136 LEU A C 1
ATOM 1104 O O . LEU A 1 136 ? -6.003 8.713 12.725 1.00 98.12 136 LEU A O 1
ATOM 1108 N N . LEU A 1 137 ? -6.156 8.743 10.484 1.00 98.06 137 LEU A N 1
ATOM 1109 C CA . LEU A 1 137 ? -4.896 8.019 10.277 1.00 98.06 137 LEU A CA 1
ATOM 1110 C C . LEU A 1 137 ? -3.695 8.812 10.812 1.00 98.06 137 LEU A C 1
ATOM 1112 O O . LEU A 1 137 ? -2.778 8.226 11.384 1.00 98.06 137 LEU A O 1
ATOM 1116 N N . HIS A 1 138 ? -3.723 10.142 10.704 1.00 97.75 138 HIS A N 1
ATOM 1117 C CA . HIS A 1 138 ? -2.720 11.005 11.318 1.00 97.75 138 HIS A CA 1
ATOM 1118 C C . HIS A 1 138 ? -2.742 10.911 12.851 1.00 97.75 138 HIS A C 1
ATOM 1120 O O . HIS A 1 138 ? -1.685 10.796 13.464 1.00 97.75 138 HIS A O 1
ATOM 1126 N N . ALA A 1 139 ? -3.919 10.888 13.481 1.00 97.44 139 ALA A N 1
ATOM 1127 C CA . ALA A 1 139 ? -4.032 10.707 14.929 1.00 97.44 139 ALA A CA 1
ATOM 1128 C C . ALA A 1 139 ? -3.465 9.348 15.389 1.00 97.44 139 ALA A C 1
ATOM 1130 O O . ALA A 1 139 ? -2.701 9.294 16.353 1.00 97.44 139 ALA A O 1
ATOM 1131 N N . ILE A 1 140 ? -3.729 8.269 14.638 1.00 97.69 140 ILE A N 1
ATOM 1132 C CA . ILE A 1 140 ? -3.108 6.949 14.860 1.00 97.69 140 ILE A CA 1
ATOM 1133 C C . ILE A 1 140 ? -1.580 7.035 14.757 1.00 97.69 140 ILE A C 1
ATOM 1135 O O . ILE A 1 140 ? -0.869 6.488 15.605 1.00 97.69 140 ILE A O 1
ATOM 1139 N N . ASP A 1 141 ? -1.067 7.734 13.743 1.00 97.06 141 ASP A N 1
ATOM 1140 C CA . ASP A 1 141 ? 0.368 7.939 13.548 1.00 97.06 141 ASP A CA 1
ATOM 1141 C C . ASP A 1 141 ? 1.017 8.747 14.680 1.00 97.06 141 ASP A C 1
ATOM 1143 O O . ASP A 1 141 ? 2.177 8.511 15.014 1.00 97.06 141 ASP A O 1
ATOM 1147 N N . GLN A 1 142 ? 0.281 9.664 15.307 1.00 96.50 142 GLN A N 1
ATOM 1148 C CA . GLN A 1 142 ? 0.733 10.398 16.494 1.00 96.50 142 GLN A CA 1
ATOM 1149 C C . GLN A 1 142 ? 0.524 9.621 17.804 1.00 96.50 142 GLN A C 1
ATOM 1151 O O . GLN A 1 142 ? 1.022 10.038 18.847 1.00 96.50 142 GLN A O 1
ATOM 1156 N N . GLY A 1 143 ? -0.177 8.484 17.769 1.00 94.06 143 GLY A N 1
ATOM 1157 C CA . GLY A 1 143 ? -0.572 7.745 18.969 1.00 94.06 143 GLY A CA 1
ATOM 1158 C C . GLY A 1 143 ? -1.656 8.443 19.798 1.00 94.06 143 GLY A C 1
ATOM 1159 O O . GLY A 1 143 ? -1.918 8.015 20.919 1.00 94.06 143 GLY A O 1
ATOM 1160 N N . ASP A 1 144 ? -2.291 9.485 19.256 1.00 95.06 144 ASP A N 1
ATOM 1161 C CA . ASP A 1 144 ? -3.475 10.119 19.831 1.00 95.06 144 ASP A CA 1
ATOM 1162 C C . ASP A 1 144 ? -4.682 9.248 19.495 1.00 95.06 144 ASP A C 1
ATOM 1164 O O . ASP A 1 144 ? -5.354 9.485 18.500 1.00 95.06 144 ASP A O 1
ATOM 1168 N N . VAL A 1 145 ? -4.919 8.189 20.265 1.00 94.88 145 VAL A N 1
ATOM 1169 C CA . VAL A 1 145 ? -6.060 7.269 20.125 1.00 94.88 145 VAL A CA 1
ATOM 1170 C C . VAL A 1 145 ? -6.446 6.707 21.485 1.00 94.88 145 VAL A C 1
ATOM 1172 O O . VAL A 1 145 ? -5.683 6.832 22.442 1.00 94.88 145 VAL A O 1
ATOM 1175 N N . ASP A 1 146 ? -7.604 6.053 21.575 1.00 90.88 146 ASP A N 1
ATOM 1176 C CA . ASP A 1 146 ? -7.958 5.294 22.774 1.00 90.88 146 ASP A CA 1
ATOM 1177 C C . ASP A 1 146 ? -7.158 3.978 22.832 1.00 90.88 146 ASP A C 1
ATOM 1179 O O . ASP A 1 146 ? -7.376 3.107 21.989 1.00 90.88 146 ASP A O 1
ATOM 1183 N N . PRO A 1 147 ? -6.255 3.767 23.811 1.00 88.56 147 PRO A N 1
ATOM 1184 C CA . PRO A 1 147 ? -5.473 2.535 23.896 1.00 88.56 147 PRO A CA 1
ATOM 1185 C C . PRO A 1 147 ? -6.324 1.271 24.088 1.00 88.56 147 PRO A C 1
ATOM 1187 O O . PRO A 1 147 ? -5.868 0.181 23.736 1.00 88.56 147 PRO A O 1
ATOM 1190 N N . GLN A 1 148 ? -7.538 1.391 24.642 1.00 88.06 148 GLN A N 1
ATOM 1191 C CA . GLN A 1 148 ? -8.421 0.244 24.880 1.00 88.06 148 GLN A CA 1
ATOM 1192 C C . GLN A 1 148 ? -8.913 -0.373 23.569 1.00 88.06 148 GLN A C 1
ATOM 1194 O O . GLN A 1 148 ? -8.983 -1.597 23.466 1.00 88.06 148 GLN A O 1
ATOM 1199 N N . ALA A 1 149 ? -9.142 0.454 22.544 1.00 88.81 149 ALA A N 1
ATOM 1200 C CA . ALA A 1 149 ? -9.606 0.013 21.228 1.00 88.81 149 ALA A CA 1
ATOM 1201 C C . ALA A 1 149 ? -8.592 -0.870 20.474 1.00 88.81 149 ALA A C 1
ATOM 1203 O O . ALA A 1 149 ? -8.932 -1.502 19.477 1.00 88.81 149 ALA A O 1
ATOM 1204 N N . TRP A 1 150 ? -7.339 -0.915 20.936 1.00 94.12 150 TRP A N 1
ATOM 1205 C CA . TRP A 1 150 ? -6.243 -1.615 20.266 1.00 94.12 150 TRP A CA 1
ATOM 1206 C C . TRP A 1 150 ? -5.823 -2.908 20.971 1.00 94.12 150 TRP A C 1
ATOM 1208 O O . TRP A 1 150 ? -4.887 -3.566 20.521 1.00 94.12 150 TRP A O 1
ATOM 1218 N N . GLU A 1 151 ? -6.488 -3.296 22.065 1.00 90.56 151 GLU A N 1
ATOM 1219 C CA . GLU A 1 151 ? -6.273 -4.582 22.752 1.00 90.56 151 GLU A CA 1
ATOM 1220 C C . GLU A 1 151 ? -4.785 -4.881 23.043 1.00 90.56 151 GLU A C 1
ATOM 1222 O O . GLU A 1 151 ? -4.267 -5.971 22.783 1.00 90.56 151 GLU A O 1
ATOM 1227 N N . GLY A 1 152 ? -4.049 -3.877 23.528 1.00 88.88 152 GLY A N 1
ATOM 1228 C CA . GLY A 1 152 ? -2.616 -3.985 23.834 1.00 88.88 152 GLY A CA 1
ATOM 1229 C C . GLY A 1 152 ? -1.679 -3.902 22.620 1.00 88.88 152 GLY A C 1
ATOM 1230 O O . GLY A 1 152 ? -0.458 -3.872 22.792 1.00 88.88 152 GLY A O 1
ATOM 1231 N N . LEU A 1 153 ? -2.210 -3.812 21.397 1.00 94.56 153 LEU A N 1
ATOM 1232 C CA . LEU A 1 153 ? -1.435 -3.466 20.209 1.00 94.56 153 LEU A CA 1
ATOM 1233 C C . LEU A 1 153 ? -1.036 -1.988 20.272 1.00 94.56 153 LEU A C 1
ATOM 1235 O O . LEU A 1 153 ? -1.846 -1.116 20.561 1.00 94.56 153 LEU A O 1
ATOM 1239 N N . LYS A 1 154 ? 0.228 -1.688 19.967 1.00 95.44 154 LYS A N 1
ATOM 1240 C CA . LYS A 1 154 ? 0.714 -0.304 19.900 1.00 95.44 154 LYS A CA 1
ATOM 1241 C C . LYS A 1 154 ? 0.285 0.339 18.568 1.00 95.44 154 LYS A C 1
ATOM 1243 O O . LYS A 1 154 ? 0.841 -0.062 17.540 1.00 95.44 154 LYS A O 1
ATOM 1248 N N . PRO A 1 155 ? -0.610 1.348 18.564 1.00 95.50 155 PRO A N 1
ATOM 1249 C CA . PRO A 1 155 ? -1.251 1.871 17.349 1.00 95.50 155 PRO A CA 1
ATOM 1250 C C . PRO A 1 155 ? -0.256 2.413 16.322 1.00 95.50 155 PRO A C 1
ATOM 1252 O O . PRO A 1 155 ? -0.166 1.914 15.202 1.00 95.50 155 PRO A O 1
ATOM 1255 N N . GLN A 1 156 ? 0.591 3.357 16.745 1.00 95.62 156 GLN A N 1
ATOM 1256 C CA . GLN A 1 156 ? 1.611 3.977 15.896 1.00 95.62 156 GLN A CA 1
ATOM 1257 C C . GLN A 1 156 ? 2.572 2.940 15.297 1.00 95.62 156 GLN A C 1
ATOM 1259 O O . GLN A 1 156 ? 2.993 3.042 14.145 1.00 95.62 156 GLN A O 1
ATOM 1264 N N . ARG A 1 157 ? 2.924 1.907 16.071 1.00 94.75 157 ARG A N 1
ATOM 1265 C CA . ARG A 1 157 ? 3.831 0.854 15.608 1.00 94.75 157 ARG A CA 1
ATOM 1266 C C . ARG A 1 157 ? 3.166 -0.044 14.574 1.00 94.75 157 ARG A C 1
ATOM 1268 O O . ARG A 1 157 ? 3.811 -0.373 13.582 1.00 94.75 157 ARG A O 1
ATOM 1275 N N . PHE A 1 158 ? 1.919 -0.450 14.807 1.00 96.19 158 PHE A N 1
ATOM 1276 C CA . PHE A 1 158 ? 1.150 -1.184 13.809 1.00 96.19 158 PHE A CA 1
ATOM 1277 C C . PHE A 1 158 ? 1.048 -0.368 12.518 1.00 96.19 158 PHE A C 1
ATOM 1279 O O . PHE A 1 158 ? 1.425 -0.857 11.454 1.00 96.19 158 PHE A O 1
ATOM 1286 N N . PHE A 1 159 ? 0.651 0.899 12.627 1.00 97.56 159 PHE A N 1
ATOM 1287 C CA . PHE A 1 159 ? 0.473 1.777 11.479 1.00 97.56 159 PHE A CA 1
ATOM 1288 C C . PHE A 1 159 ? 1.762 1.943 10.660 1.00 97.56 159 PHE A C 1
ATOM 1290 O O . PHE A 1 159 ? 1.772 1.642 9.470 1.00 97.56 159 PHE A O 1
ATOM 1297 N N . ARG A 1 160 ? 2.883 2.321 11.291 1.00 95.75 160 ARG A N 1
ATOM 1298 C CA . ARG A 1 160 ? 4.157 2.563 10.587 1.00 95.75 160 ARG A CA 1
ATOM 1299 C C . ARG A 1 160 ? 4.867 1.291 10.138 1.00 95.75 160 ARG A C 1
ATOM 1301 O O . ARG A 1 160 ? 5.336 1.202 9.007 1.00 95.75 160 ARG A O 1
ATOM 1308 N N . HIS A 1 161 ? 5.022 0.323 11.038 1.00 94.00 161 HIS A N 1
ATOM 1309 C CA . HIS A 1 161 ? 5.951 -0.793 10.830 1.00 94.00 161 HIS A CA 1
ATOM 1310 C C . HIS A 1 161 ? 5.284 -2.058 10.290 1.00 94.00 161 HIS A C 1
ATOM 1312 O O . HIS A 1 161 ? 6.003 -2.980 9.902 1.00 94.00 161 HIS A O 1
ATOM 1318 N N . VAL A 1 162 ? 3.948 -2.104 10.261 1.00 95.56 162 VAL A N 1
ATOM 1319 C CA . VAL A 1 162 ? 3.179 -3.217 9.690 1.00 95.56 162 VAL A CA 1
ATOM 1320 C C . VAL A 1 162 ? 2.371 -2.724 8.495 1.00 95.56 162 VAL A C 1
ATOM 1322 O O . VAL A 1 162 ? 2.699 -3.081 7.366 1.00 95.56 162 VAL A O 1
ATOM 1325 N N . LEU A 1 163 ? 1.376 -1.862 8.722 1.00 97.62 163 LEU A N 1
ATOM 1326 C CA . LEU A 1 163 ? 0.425 -1.454 7.688 1.00 97.62 163 LEU A CA 1
ATOM 1327 C C . LEU A 1 163 ? 1.109 -0.673 6.563 1.00 97.62 163 LEU A C 1
ATOM 1329 O O . LEU A 1 163 ? 1.113 -1.138 5.425 1.00 97.62 163 LEU A O 1
ATOM 1333 N N . LEU A 1 164 ? 1.736 0.469 6.863 1.00 97.19 164 LEU A N 1
ATOM 1334 C CA . LEU A 1 164 ? 2.407 1.299 5.856 1.00 97.19 164 LEU A CA 1
ATOM 1335 C C . LEU A 1 164 ? 3.538 0.539 5.162 1.00 97.19 164 LEU A C 1
ATOM 1337 O O . LEU A 1 164 ? 3.639 0.555 3.938 1.00 97.19 164 LEU A O 1
ATOM 1341 N N . LYS A 1 165 ? 4.367 -0.165 5.937 1.00 95.38 165 LYS A N 1
ATOM 1342 C CA . LYS A 1 165 ? 5.518 -0.901 5.408 1.00 95.38 165 LYS A CA 1
ATOM 1343 C C . LYS A 1 165 ? 5.117 -1.963 4.382 1.00 95.38 165 LYS A C 1
ATOM 1345 O O . LYS A 1 165 ? 5.712 -2.006 3.306 1.00 95.38 165 LYS A O 1
ATOM 1350 N N . GLU A 1 166 ? 4.140 -2.817 4.693 1.00 96.75 166 GLU A N 1
ATOM 1351 C CA . GLU A 1 166 ? 3.697 -3.846 3.743 1.00 96.75 166 GLU A CA 1
ATOM 1352 C C . GLU A 1 166 ? 2.915 -3.231 2.575 1.00 96.75 166 GLU A C 1
ATOM 1354 O O . GLU A 1 166 ? 3.117 -3.648 1.434 1.00 96.75 166 GLU A O 1
ATOM 1359 N N . SER A 1 167 ? 2.116 -2.186 2.823 1.00 97.56 167 SER A N 1
ATOM 1360 C CA . SER A 1 167 ? 1.367 -1.481 1.772 1.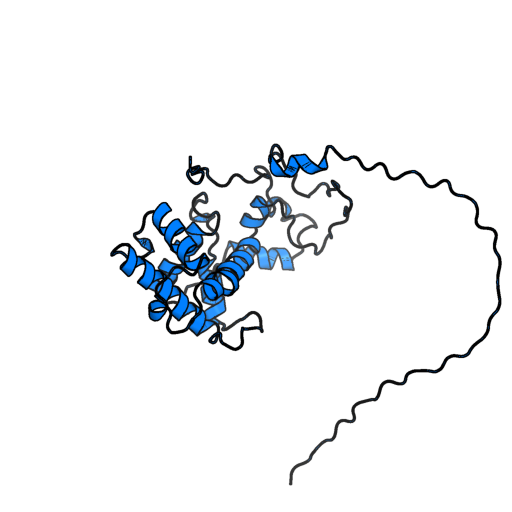00 97.56 167 SER A CA 1
ATOM 1361 C C . SER A 1 167 ? 2.299 -0.877 0.720 1.00 97.56 167 SER A C 1
ATOM 1363 O O . SER A 1 167 ? 2.161 -1.167 -0.464 1.00 97.56 167 SER A O 1
ATOM 1365 N N . VAL A 1 168 ? 3.307 -0.108 1.146 1.00 96.38 168 VAL A N 1
ATOM 1366 C CA . VAL A 1 168 ? 4.300 0.530 0.261 1.00 96.38 168 VAL A CA 1
ATOM 1367 C C . VAL A 1 168 ? 5.126 -0.512 -0.492 1.00 96.38 168 VAL A C 1
ATOM 1369 O O . VAL A 1 168 ? 5.372 -0.366 -1.689 1.00 96.38 168 VAL A O 1
ATOM 1372 N N . LYS A 1 169 ? 5.535 -1.590 0.188 1.00 95.69 169 LYS A N 1
ATOM 1373 C CA . LYS A 1 169 ? 6.294 -2.686 -0.426 1.00 95.69 169 LYS A CA 1
ATOM 1374 C C . LYS A 1 169 ? 5.514 -3.352 -1.557 1.00 95.69 169 LYS A C 1
ATOM 1376 O O . LYS A 1 169 ? 6.100 -3.642 -2.593 1.00 95.69 169 LYS A O 1
ATOM 1381 N N . ILE A 1 170 ? 4.225 -3.617 -1.354 1.00 96.62 170 ILE A N 1
ATOM 1382 C CA . ILE A 1 170 ? 3.353 -4.207 -2.376 1.00 96.62 170 ILE A CA 1
ATOM 1383 C C . ILE A 1 170 ? 3.091 -3.201 -3.498 1.00 96.62 170 ILE A C 1
ATOM 1385 O O . ILE A 1 170 ? 3.209 -3.558 -4.669 1.00 96.62 170 ILE A O 1
ATOM 1389 N N . TYR A 1 171 ? 2.803 -1.947 -3.145 1.00 96.94 171 TYR A N 1
ATOM 1390 C CA . TYR A 1 171 ? 2.513 -0.874 -4.092 1.00 96.94 171 TYR A CA 1
ATOM 1391 C C . TYR A 1 171 ? 3.644 -0.678 -5.105 1.00 96.94 171 TYR A C 1
ATOM 1393 O O . TYR A 1 171 ? 3.446 -0.864 -6.303 1.00 96.94 171 TYR A O 1
ATOM 1401 N N . TYR A 1 172 ? 4.870 -0.440 -4.628 1.00 95.75 172 TYR A N 1
ATOM 1402 C CA . TYR A 1 172 ? 6.047 -0.261 -5.487 1.00 95.75 172 TYR A CA 1
ATOM 1403 C C . TYR A 1 172 ? 6.592 -1.562 -6.079 1.00 95.75 172 TYR A C 1
ATOM 1405 O O . TYR A 1 172 ? 7.610 -1.559 -6.770 1.00 95.75 172 TYR A O 1
ATOM 1413 N N . ALA A 1 173 ? 5.918 -2.689 -5.861 1.00 95.12 173 ALA A N 1
ATOM 1414 C CA . ALA A 1 173 ? 6.156 -3.890 -6.640 1.00 95.12 173 ALA A CA 1
ATOM 1415 C C . ALA A 1 173 ? 5.354 -3.869 -7.962 1.00 95.12 173 ALA A C 1
ATOM 1417 O O . ALA A 1 173 ? 5.655 -4.645 -8.870 1.00 95.12 173 ALA A O 1
ATOM 1418 N N . HIS A 1 174 ? 4.340 -3.011 -8.096 1.00 96.12 174 HIS A N 1
ATOM 1419 C CA . HIS A 1 174 ? 3.479 -2.955 -9.273 1.00 96.12 174 HIS A CA 1
ATOM 1420 C C . HIS A 1 174 ? 4.071 -2.070 -10.391 1.00 96.12 174 HIS A C 1
ATOM 1422 O O . HIS A 1 174 ? 4.465 -0.938 -10.110 1.00 96.12 174 HIS A O 1
ATOM 1428 N N . PRO A 1 175 ? 4.073 -2.511 -11.668 1.00 95.06 175 PRO A N 1
ATOM 1429 C CA . PRO A 1 175 ? 4.596 -1.721 -12.790 1.00 95.06 175 PRO A CA 1
ATOM 1430 C C . PRO A 1 175 ? 3.978 -0.329 -12.926 1.00 95.06 175 PRO A C 1
ATOM 1432 O O . PRO A 1 175 ? 4.675 0.629 -13.237 1.00 95.06 175 PRO A O 1
ATOM 1435 N N . TYR A 1 176 ? 2.686 -0.183 -12.633 1.00 94.06 176 TYR A N 1
ATOM 1436 C CA . TYR A 1 176 ? 2.056 1.137 -12.677 1.00 94.06 176 TYR A CA 1
ATOM 1437 C C . TYR A 1 176 ? 2.607 2.120 -11.638 1.00 94.06 176 TYR A C 1
ATOM 1439 O O . TYR A 1 176 ? 2.626 3.314 -11.918 1.00 94.06 176 TYR A O 1
ATOM 1447 N N . ALA A 1 177 ? 3.071 1.644 -10.478 1.00 94.38 177 ALA A N 1
ATOM 1448 C CA . ALA A 1 177 ? 3.752 2.488 -9.497 1.00 94.38 177 ALA A CA 1
ATOM 1449 C C . ALA A 1 177 ? 5.194 2.797 -9.927 1.00 94.38 177 ALA A C 1
ATOM 1451 O O . ALA A 1 177 ? 5.752 3.820 -9.549 1.00 94.38 177 ALA A O 1
ATOM 1452 N N . TRP A 1 178 ? 5.819 1.941 -10.744 1.00 94.81 178 TRP A N 1
ATOM 1453 C CA . TRP A 1 178 ? 7.151 2.219 -11.289 1.00 94.81 178 TRP A CA 1
ATOM 1454 C C . TRP A 1 178 ? 7.137 3.427 -12.217 1.00 94.81 178 TRP A C 1
ATOM 1456 O O . TRP A 1 178 ? 8.072 4.223 -12.171 1.00 94.81 178 TRP A O 1
ATOM 1466 N N . ASN A 1 179 ? 6.066 3.593 -13.000 1.00 92.88 179 ASN A N 1
ATOM 1467 C CA . ASN A 1 179 ? 5.889 4.759 -13.864 1.00 92.88 179 ASN A CA 1
ATOM 1468 C C . ASN A 1 179 ? 5.906 6.062 -13.050 1.00 92.88 179 ASN A C 1
ATOM 1470 O O . ASN A 1 179 ? 6.591 7.007 -13.427 1.00 92.88 179 ASN A O 1
ATOM 1474 N N . GLU A 1 180 ? 5.258 6.073 -11.879 1.00 90.56 180 GLU A N 1
ATOM 1475 C CA . GLU A 1 180 ? 5.153 7.258 -11.015 1.00 90.56 180 GLU A CA 1
ATOM 1476 C C . GLU A 1 180 ? 6.499 7.808 -10.551 1.00 90.56 180 GLU A C 1
ATOM 1478 O O . GLU A 1 180 ? 6.660 9.022 -10.419 1.00 90.56 180 GLU A O 1
ATOM 1483 N N . ILE A 1 181 ? 7.449 6.913 -10.285 1.00 91.06 181 ILE A N 1
ATOM 1484 C CA . ILE A 1 181 ? 8.776 7.251 -9.760 1.00 91.06 181 ILE A CA 1
ATOM 1485 C C . ILE A 1 181 ? 9.877 7.119 -10.815 1.00 91.06 181 ILE A C 1
ATOM 1487 O O . ILE A 1 181 ? 11.056 7.229 -10.484 1.00 91.06 181 ILE A O 1
ATOM 1491 N N . GLY A 1 182 ? 9.515 6.852 -12.074 1.00 91.62 182 GLY A N 1
ATOM 1492 C CA . GLY A 1 182 ? 10.474 6.675 -13.162 1.00 91.62 182 GLY A CA 1
ATOM 1493 C C . GLY A 1 182 ? 11.334 5.413 -13.031 1.00 91.62 182 GLY A C 1
ATOM 1494 O O . GLY A 1 182 ? 12.406 5.319 -13.632 1.00 91.62 182 GLY A O 1
ATOM 1495 N N . PHE A 1 183 ? 10.899 4.429 -12.240 1.00 93.06 183 PHE A N 1
ATOM 1496 C CA . PHE A 1 183 ? 11.674 3.218 -12.014 1.00 93.06 183 PHE A CA 1
ATOM 1497 C C . PHE A 1 183 ? 11.712 2.347 -13.276 1.00 93.06 183 PHE A C 1
ATOM 1499 O O . PHE A 1 183 ? 10.703 2.015 -13.899 1.00 93.06 183 PHE A O 1
ATOM 1506 N N . GLY A 1 184 ? 12.931 1.967 -13.655 1.00 90.62 184 GLY A N 1
ATOM 1507 C CA . GLY A 1 184 ? 13.248 1.185 -14.850 1.00 90.62 184 GLY A CA 1
ATOM 1508 C C . GLY A 1 184 ? 12.734 -0.254 -14.868 1.00 90.62 184 GLY A C 1
ATOM 1509 O O . GLY A 1 184 ? 12.772 -0.880 -15.928 1.00 90.62 184 GLY A O 1
ATOM 1510 N N . GLY A 1 185 ? 12.273 -0.757 -13.721 1.00 91.69 185 GLY A N 1
ATOM 1511 C CA . GLY A 1 185 ? 12.086 -2.177 -13.457 1.00 91.69 185 GLY A CA 1
ATOM 1512 C C . GLY A 1 185 ? 13.346 -2.818 -12.853 1.00 91.69 185 GLY A C 1
ATOM 1513 O O . GLY A 1 185 ? 14.353 -2.146 -12.626 1.00 91.69 185 GLY A O 1
ATOM 1514 N N . PRO A 1 186 ? 13.309 -4.124 -12.543 1.00 90.25 186 PRO A N 1
ATOM 1515 C CA . PRO A 1 186 ? 14.445 -4.830 -11.960 1.00 90.25 186 PRO A CA 1
ATOM 1516 C C . PRO A 1 186 ? 15.714 -4.701 -12.811 1.00 90.25 186 PRO A C 1
ATOM 1518 O O . PRO A 1 186 ? 15.653 -4.714 -14.035 1.00 90.25 186 PRO A O 1
ATOM 1521 N N . ALA A 1 187 ? 16.881 -4.662 -12.162 1.00 86.25 187 ALA A N 1
ATOM 1522 C CA . ALA A 1 187 ? 18.157 -4.562 -12.870 1.00 86.25 187 ALA A CA 1
ATOM 1523 C C . ALA A 1 187 ? 18.428 -5.769 -13.788 1.00 86.25 187 ALA A C 1
ATOM 1525 O O . ALA A 1 187 ? 19.131 -5.638 -14.776 1.00 86.25 187 ALA A O 1
ATOM 1526 N N . SER A 1 188 ? 17.894 -6.954 -13.492 1.00 84.50 188 SER A N 1
ATOM 1527 C CA . SER A 1 188 ? 18.075 -8.128 -14.355 1.00 84.50 188 SER A CA 1
ATOM 1528 C C . SER A 1 188 ? 17.127 -8.091 -15.567 1.00 84.50 188 SER A C 1
ATOM 1530 O O . SER A 1 188 ? 15.943 -7.810 -15.379 1.00 84.50 188 SER A O 1
ATOM 1532 N N . PRO A 1 189 ? 17.594 -8.442 -16.784 1.00 88.12 189 PRO A N 1
ATOM 1533 C CA . PRO A 1 189 ? 18.920 -8.991 -17.096 1.00 88.12 189 PRO A CA 1
ATOM 1534 C C . PRO A 1 189 ? 19.942 -7.937 -17.556 1.00 88.12 189 PRO A C 1
ATOM 1536 O O . PRO A 1 189 ? 21.125 -8.246 -17.655 1.00 88.12 189 PRO A O 1
ATOM 1539 N N . ARG A 1 190 ? 19.501 -6.715 -17.875 1.00 85.62 190 ARG A N 1
ATOM 1540 C CA . ARG A 1 190 ? 20.306 -5.718 -18.599 1.00 85.62 190 ARG A CA 1
ATOM 1541 C C . ARG A 1 190 ? 21.334 -4.980 -17.731 1.00 85.62 190 ARG A C 1
ATOM 1543 O O . ARG A 1 190 ? 22.389 -4.597 -18.225 1.00 85.62 190 ARG A O 1
ATOM 1550 N N . GLY A 1 191 ? 21.021 -4.790 -16.458 1.00 86.62 191 GLY A N 1
ATOM 1551 C CA . GLY A 1 191 ? 21.736 -3.943 -15.508 1.00 86.62 191 GLY A CA 1
ATOM 1552 C C . GLY A 1 191 ? 21.431 -2.453 -15.689 1.00 86.62 191 GLY A C 1
ATOM 1553 O O . GLY A 1 191 ? 20.926 -2.032 -16.726 1.00 86.62 191 GLY A O 1
ATOM 1554 N N . TYR A 1 192 ? 21.780 -1.666 -14.670 1.00 85.69 192 TYR A N 1
ATOM 1555 C CA . TYR A 1 192 ? 21.940 -0.211 -14.762 1.00 85.69 192 TYR A CA 1
ATOM 1556 C C . TYR A 1 192 ? 23.433 0.065 -14.922 1.00 85.69 192 TYR A C 1
ATOM 1558 O O . TYR A 1 192 ? 24.215 -0.336 -14.056 1.00 85.69 192 TYR A O 1
ATOM 1566 N N . VAL A 1 193 ? 23.851 0.685 -16.029 1.00 87.75 193 VAL A N 1
ATOM 1567 C CA . VAL A 1 193 ? 25.287 0.826 -16.348 1.00 87.75 193 VAL A CA 1
ATOM 1568 C C . VAL A 1 193 ? 25.811 2.239 -16.113 1.00 87.75 193 VAL A C 1
ATOM 1570 O O . VAL A 1 193 ? 27.002 2.429 -15.863 1.00 87.75 193 VAL A O 1
ATOM 1573 N N . ARG A 1 194 ? 24.935 3.245 -16.140 1.00 87.50 194 ARG A N 1
ATOM 1574 C CA . ARG A 1 194 ? 25.288 4.648 -15.899 1.00 87.50 194 ARG A CA 1
ATOM 1575 C C . ARG A 1 194 ? 25.008 5.045 -14.452 1.00 87.50 194 ARG A C 1
ATOM 1577 O O . ARG A 1 194 ? 23.975 5.612 -14.145 1.00 87.50 194 ARG A O 1
ATOM 1584 N N . LEU A 1 195 ? 25.972 4.777 -13.574 1.00 84.56 195 LEU A N 1
ATOM 1585 C CA . LEU A 1 195 ? 25.843 4.999 -12.123 1.00 84.56 195 LEU A CA 1
ATOM 1586 C C . LEU A 1 195 ? 26.360 6.368 -11.629 1.00 84.56 195 LE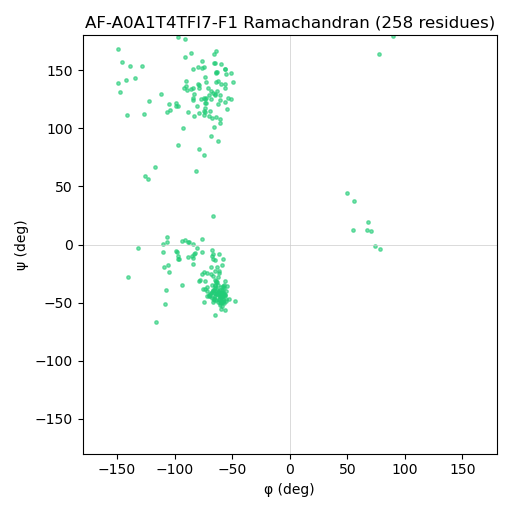U A C 1
ATOM 1588 O O . LEU A 1 195 ? 26.418 6.606 -10.425 1.00 84.56 195 LEU A O 1
ATOM 1592 N N . GLY A 1 196 ? 26.808 7.248 -12.531 1.00 82.69 196 GLY A N 1
ATOM 1593 C CA . GLY A 1 196 ? 27.297 8.585 -12.169 1.00 82.69 196 GLY A CA 1
ATOM 1594 C C . GLY A 1 196 ? 26.164 9.560 -11.830 1.00 82.69 196 GLY A C 1
ATOM 1595 O O . GLY A 1 196 ? 25.037 9.383 -12.282 1.00 82.69 196 GLY A O 1
ATOM 1596 N N . SER A 1 197 ? 26.462 10.621 -11.075 1.00 79.38 197 SER A N 1
ATOM 1597 C CA . SER A 1 197 ? 25.485 11.681 -10.785 1.00 79.38 197 SER A CA 1
ATOM 1598 C C . SER A 1 197 ? 24.926 12.292 -12.073 1.00 79.38 197 SER A C 1
ATOM 1600 O O . SER A 1 197 ? 25.690 12.577 -12.995 1.00 79.38 197 SER A O 1
ATOM 1602 N N . ASP A 1 198 ? 23.606 12.481 -12.132 1.00 79.50 198 ASP A N 1
ATOM 1603 C CA . ASP A 1 198 ? 22.852 12.961 -13.304 1.00 79.50 198 ASP A CA 1
ATOM 1604 C C . ASP A 1 198 ? 23.059 12.142 -14.598 1.00 79.50 198 ASP A C 1
ATOM 1606 O O . ASP A 1 198 ? 22.643 12.555 -15.686 1.00 79.50 198 ASP A O 1
ATOM 1610 N N . MET A 1 199 ? 23.669 10.957 -14.499 1.00 83.31 199 MET A N 1
ATOM 1611 C CA . MET A 1 199 ? 23.788 10.017 -15.605 1.00 83.31 199 MET A CA 1
ATOM 1612 C C . MET A 1 199 ? 22.581 9.086 -15.610 1.00 83.31 199 MET A C 1
ATOM 1614 O O . MET A 1 199 ? 22.112 8.645 -14.568 1.00 83.31 199 MET A O 1
ATOM 1618 N N . ARG A 1 200 ? 22.087 8.790 -16.809 1.00 86.12 200 ARG A N 1
ATOM 1619 C CA . ARG A 1 200 ? 20.962 7.885 -17.037 1.00 86.12 200 ARG A CA 1
ATOM 1620 C C . ARG A 1 200 ? 21.216 7.086 -18.288 1.00 86.12 200 ARG A C 1
ATOM 1622 O O . ARG A 1 200 ? 21.732 7.624 -19.276 1.00 86.12 200 ARG A O 1
ATOM 1629 N N . ASP A 1 201 ? 20.845 5.823 -18.264 1.00 88.56 201 ASP A N 1
ATOM 1630 C CA . ASP A 1 201 ? 20.751 5.031 -19.467 1.00 88.56 201 ASP A CA 1
ATOM 1631 C C . ASP A 1 201 ? 19.660 5.578 -20.398 1.00 88.56 201 ASP A C 1
ATOM 1633 O O . ASP A 1 201 ? 18.656 6.113 -19.930 1.00 88.56 201 ASP A O 1
ATOM 1637 N N . PRO A 1 202 ? 19.813 5.452 -21.732 1.00 88.00 202 PRO A N 1
ATOM 1638 C CA . PRO A 1 202 ? 18.852 6.017 -22.687 1.00 88.00 202 PRO A CA 1
ATOM 1639 C C . PRO A 1 202 ? 17.414 5.505 -22.531 1.00 88.00 202 PRO A C 1
ATOM 1641 O O . PRO A 1 202 ? 16.490 6.093 -23.080 1.00 88.00 202 PRO A O 1
ATOM 1644 N N . TRP A 1 203 ? 17.240 4.381 -21.835 1.00 85.00 203 TRP A N 1
ATOM 1645 C CA . TRP A 1 203 ? 15.958 3.737 -21.567 1.00 85.00 203 TRP A CA 1
ATOM 1646 C C . TRP A 1 203 ? 15.391 4.077 -20.178 1.00 85.00 203 TRP A C 1
ATOM 1648 O O . TRP A 1 203 ? 14.283 3.643 -19.853 1.00 85.00 203 TRP A O 1
ATOM 1658 N N . GLU A 1 204 ? 16.136 4.784 -19.327 1.00 89.62 204 GLU A N 1
ATOM 1659 C CA . GLU A 1 204 ? 15.641 5.260 -18.034 1.00 89.62 204 GLU A CA 1
ATOM 1660 C C . GLU A 1 204 ? 14.695 6.446 -18.211 1.00 89.62 204 GLU A C 1
ATOM 1662 O O . GLU A 1 204 ? 14.767 7.191 -19.191 1.00 89.62 204 GLU A O 1
ATOM 1667 N N . ALA A 1 205 ? 13.784 6.607 -17.253 1.00 91.44 205 ALA A N 1
ATOM 1668 C CA . ALA A 1 205 ? 12.798 7.669 -17.296 1.00 91.44 205 ALA A CA 1
ATOM 1669 C C . ALA A 1 205 ? 13.472 9.048 -17.260 1.00 91.44 205 ALA A C 1
ATOM 1671 O O . ALA A 1 205 ? 14.441 9.291 -16.528 1.00 91.44 205 ALA A O 1
ATOM 1672 N N . ARG A 1 206 ? 12.933 9.981 -18.044 1.00 89.38 206 ARG A N 1
ATOM 1673 C CA . ARG A 1 206 ? 13.351 11.377 -18.008 1.00 89.38 206 ARG A CA 1
ATOM 1674 C C . ARG A 1 206 ? 12.366 12.166 -17.164 1.00 89.38 206 ARG A C 1
ATOM 1676 O O . ARG A 1 206 ? 11.192 12.214 -17.491 1.00 89.38 206 ARG A O 1
ATOM 1683 N N . GLU A 1 207 ? 12.862 12.801 -16.111 1.00 87.62 207 GLU A N 1
ATOM 1684 C CA . GLU A 1 207 ? 12.066 13.759 -15.348 1.00 87.62 207 GLU A CA 1
ATOM 1685 C C . GLU A 1 207 ? 11.724 14.977 -16.224 1.00 87.62 207 GLU A C 1
ATOM 1687 O O . GLU A 1 207 ? 12.614 15.567 -16.852 1.00 87.62 207 GLU A O 1
ATOM 1692 N N . GLU A 1 208 ? 10.439 15.332 -16.276 1.00 84.69 208 GLU A N 1
ATOM 1693 C CA . GLU A 1 208 ? 9.900 16.438 -17.087 1.00 84.69 208 GLU A CA 1
ATOM 1694 C C . GLU A 1 208 ? 9.425 17.629 -16.238 1.00 84.69 208 GLU A C 1
ATOM 1696 O O . GLU A 1 208 ? 9.090 18.692 -16.762 1.00 84.69 208 GLU A O 1
ATOM 1701 N N . ARG A 1 209 ? 9.433 17.480 -14.911 1.00 72.38 209 ARG A N 1
ATOM 1702 C CA . ARG A 1 209 ? 8.986 18.492 -13.953 1.00 72.38 209 ARG A CA 1
ATOM 1703 C C . ARG A 1 209 ? 10.080 19.522 -13.630 1.00 72.38 209 ARG A C 1
ATOM 1705 O O . ARG A 1 209 ? 11.273 19.233 -13.616 1.00 72.38 209 ARG A O 1
ATOM 1712 N N . ILE A 1 210 ? 9.654 20.745 -13.289 1.00 60.91 210 ILE A N 1
ATOM 1713 C CA . ILE A 1 210 ? 10.517 21.748 -12.646 1.00 60.91 210 ILE A CA 1
ATOM 1714 C C . ILE A 1 210 ? 10.848 21.276 -11.214 1.00 60.91 210 ILE A C 1
ATOM 1716 O O . ILE A 1 210 ? 9.908 21.067 -10.435 1.00 60.91 210 ILE A O 1
ATOM 1720 N N . PRO A 1 211 ? 12.141 21.180 -10.834 1.00 59.19 211 PRO A N 1
ATOM 1721 C CA . PRO A 1 211 ? 12.560 20.717 -9.513 1.00 59.19 211 PRO A CA 1
ATOM 1722 C C . PRO A 1 211 ? 11.818 21.428 -8.385 1.00 59.19 211 PRO A C 1
ATOM 1724 O O . PRO A 1 211 ? 11.590 22.647 -8.439 1.00 59.19 211 PRO A O 1
ATOM 1727 N N . GLN A 1 212 ? 11.448 20.671 -7.354 1.00 57.44 212 GLN A N 1
ATOM 1728 C CA . GLN A 1 212 ? 10.765 21.214 -6.188 1.00 57.44 212 GLN A CA 1
ATOM 1729 C C . GLN A 1 212 ? 11.635 22.283 -5.508 1.00 57.44 212 GLN A C 1
ATOM 1731 O O . GLN A 1 212 ? 12.863 22.294 -5.613 1.00 57.44 212 GLN A O 1
ATOM 1736 N N . LYS A 1 213 ? 11.012 23.211 -4.771 1.00 51.22 213 LYS A N 1
ATOM 1737 C CA . LYS A 1 213 ? 11.734 24.306 -4.092 1.00 51.22 213 LYS A CA 1
ATOM 1738 C C . LYS A 1 213 ? 12.834 23.785 -3.146 1.00 51.22 213 LYS A C 1
ATOM 1740 O O . LYS A 1 213 ? 13.863 24.438 -3.005 1.00 51.22 213 LYS A O 1
ATOM 1745 N N . THR A 1 214 ? 12.634 22.606 -2.560 1.00 47.81 214 THR A N 1
ATOM 1746 C CA . THR A 1 214 ? 13.574 21.868 -1.696 1.00 47.81 214 THR A CA 1
ATOM 1747 C C . THR A 1 214 ? 14.767 21.260 -2.445 1.00 47.81 214 THR A C 1
ATOM 1749 O O . THR A 1 214 ? 15.831 21.100 -1.856 1.00 47.81 214 THR A O 1
ATOM 1752 N N . GLU A 1 215 ? 14.640 20.991 -3.745 1.00 49.88 215 GLU A N 1
ATOM 1753 C CA . GLU A 1 215 ? 15.687 20.399 -4.597 1.00 49.88 215 GLU A CA 1
ATOM 1754 C C . GLU A 1 215 ? 16.612 21.458 -5.222 1.00 49.88 215 GLU A C 1
ATOM 1756 O O . GLU A 1 215 ? 17.677 21.139 -5.747 1.00 49.88 215 GLU A O 1
ATOM 1761 N N . ARG A 1 216 ? 16.262 22.752 -5.133 1.00 48.03 216 ARG A N 1
ATOM 1762 C CA . ARG A 1 216 ? 17.113 23.859 -5.619 1.00 48.03 216 ARG A CA 1
ATOM 1763 C C . ARG A 1 216 ? 18.416 24.046 -4.828 1.00 48.03 216 ARG A C 1
ATOM 1765 O O . ARG A 1 216 ? 19.276 24.801 -5.279 1.00 48.03 216 ARG A O 1
ATOM 1772 N N . LEU A 1 217 ? 18.589 23.374 -3.688 1.00 45.72 217 LEU A N 1
ATOM 1773 C CA . LEU A 1 217 ? 19.745 23.558 -2.800 1.00 45.72 217 LEU A CA 1
ATOM 1774 C C . LEU A 1 217 ? 21.052 22.899 -3.287 1.00 45.72 217 LEU A C 1
ATOM 1776 O O . LEU A 1 217 ? 22.099 23.159 -2.703 1.00 45.72 217 LEU A O 1
ATOM 1780 N N . SER A 1 218 ? 21.048 22.117 -4.371 1.00 47.66 218 SER A N 1
ATOM 1781 C CA . SER A 1 218 ? 22.250 21.418 -4.868 1.00 47.66 218 SER A CA 1
ATOM 1782 C C . SER A 1 218 ? 22.883 22.021 -6.131 1.00 47.66 218 SER A C 1
ATOM 1784 O O . SER A 1 218 ? 24.062 21.789 -6.385 1.00 47.66 218 SER A O 1
ATOM 1786 N N . ARG A 1 219 ? 22.174 22.858 -6.906 1.00 46.00 219 ARG A N 1
ATOM 1787 C CA . ARG A 1 219 ? 22.737 23.448 -8.148 1.00 46.00 219 ARG A CA 1
ATOM 1788 C C . ARG A 1 219 ? 23.585 24.708 -7.942 1.00 46.00 219 ARG A C 1
ATOM 1790 O O . ARG A 1 219 ? 24.281 25.110 -8.867 1.00 46.00 219 ARG A O 1
ATOM 1797 N N . ALA A 1 220 ? 23.569 25.315 -6.753 1.00 40.44 220 ALA A N 1
ATOM 1798 C CA . ALA A 1 220 ? 24.409 26.478 -6.433 1.00 40.44 220 ALA A CA 1
ATOM 1799 C C . ALA A 1 220 ? 25.827 26.102 -5.956 1.00 40.44 220 ALA A C 1
ATOM 1801 O O . ALA A 1 220 ? 26.691 26.967 -5.849 1.00 40.44 220 ALA A O 1
ATOM 1802 N N . GLY A 1 221 ? 26.086 24.817 -5.695 1.00 39.78 221 GLY A N 1
ATOM 1803 C CA . GLY A 1 221 ? 27.369 24.314 -5.212 1.00 39.78 221 GLY A CA 1
ATOM 18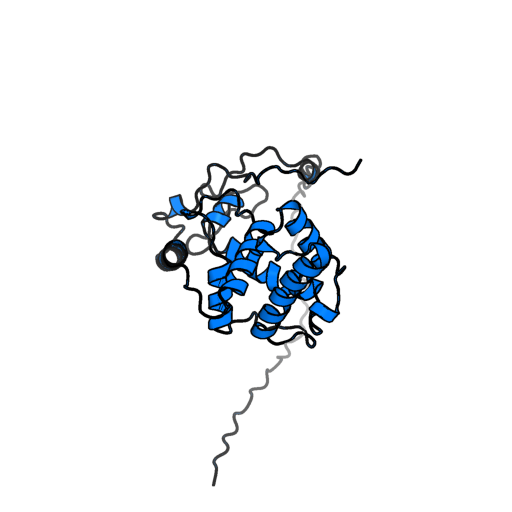04 C C . GLY A 1 221 ? 28.014 23.357 -6.203 1.00 39.78 221 GLY A C 1
ATOM 1805 O O . GLY A 1 221 ? 28.161 22.178 -5.905 1.00 39.78 221 GLY A O 1
ATOM 1806 N N . SER A 1 222 ? 28.417 23.845 -7.380 1.00 37.59 222 SER A N 1
ATOM 1807 C CA . SER A 1 222 ? 29.387 23.126 -8.214 1.00 37.59 222 SER A CA 1
ATOM 1808 C C . SER A 1 222 ? 30.703 23.029 -7.435 1.00 37.59 222 SER A C 1
ATOM 1810 O O . SER A 1 222 ? 31.572 23.896 -7.558 1.00 37.59 222 SER A O 1
ATOM 1812 N N . PHE A 1 223 ? 30.872 21.976 -6.639 1.00 36.44 223 PHE A N 1
ATOM 1813 C CA . PHE A 1 223 ? 32.178 21.603 -6.120 1.00 36.44 223 PHE A CA 1
ATOM 1814 C C . PHE A 1 223 ? 33.025 21.117 -7.303 1.00 36.44 223 PHE A C 1
ATOM 1816 O O . PHE A 1 223 ? 32.962 19.959 -7.714 1.00 36.44 223 PHE A O 1
ATOM 1823 N N . ARG A 1 224 ? 33.795 22.033 -7.902 1.00 35.44 224 ARG A N 1
ATOM 1824 C CA . ARG A 1 224 ? 34.896 21.666 -8.794 1.00 35.44 224 ARG A CA 1
ATOM 1825 C C . ARG A 1 224 ? 35.917 20.921 -7.943 1.00 35.44 224 ARG A C 1
ATOM 1827 O O . ARG A 1 224 ? 36.593 21.537 -7.125 1.00 35.44 224 ARG A O 1
ATOM 1834 N N . MET A 1 225 ? 36.044 19.615 -8.156 1.00 29.02 225 MET A N 1
ATOM 1835 C CA . MET A 1 225 ? 37.211 18.874 -7.682 1.00 29.02 225 MET A CA 1
ATOM 1836 C C . MET A 1 225 ? 38.461 19.543 -8.274 1.00 29.02 225 MET A C 1
ATOM 1838 O O . MET A 1 225 ? 38.539 19.674 -9.501 1.00 29.02 225 MET A O 1
ATOM 1842 N N . PRO A 1 226 ? 39.424 20.007 -7.460 1.00 33.19 226 PRO A N 1
ATOM 1843 C CA . PRO A 1 226 ? 40.674 20.509 -7.998 1.00 33.19 226 PRO A CA 1
ATOM 1844 C C . PRO A 1 226 ? 41.401 19.347 -8.676 1.00 33.19 226 PRO A C 1
ATOM 1846 O O . PRO A 1 226 ? 41.556 18.270 -8.099 1.00 33.19 226 PRO A O 1
ATOM 1849 N N . SER A 1 227 ? 41.829 19.556 -9.920 1.00 36.12 227 SER A N 1
ATOM 1850 C CA . SER A 1 227 ? 42.701 18.624 -10.627 1.00 36.12 227 SER A CA 1
ATOM 1851 C C . SER A 1 227 ? 44.002 18.491 -9.838 1.00 36.12 227 SER A C 1
ATOM 1853 O O . SER A 1 227 ? 44.834 19.401 -9.857 1.00 36.12 227 SER A O 1
ATOM 1855 N N . SER A 1 228 ? 44.187 17.381 -9.125 1.00 39.25 228 SER A N 1
ATOM 1856 C CA . SER A 1 228 ? 45.485 17.054 -8.553 1.00 39.25 228 SER A CA 1
ATOM 1857 C C . SER A 1 228 ? 46.440 16.754 -9.707 1.00 39.25 228 SER A C 1
ATOM 1859 O O . SER A 1 228 ? 46.311 15.765 -10.430 1.00 39.25 228 SER A O 1
ATOM 1861 N N . GLY A 1 229 ? 47.381 17.674 -9.920 1.00 33.47 229 GLY A N 1
ATOM 1862 C CA . GLY A 1 229 ? 48.501 17.478 -10.824 1.00 33.47 229 GLY A CA 1
ATOM 1863 C C . GLY A 1 229 ? 49.233 16.192 -10.452 1.00 33.47 229 GLY A C 1
ATOM 1864 O O . GLY A 1 229 ? 49.623 15.984 -9.304 1.00 33.47 229 GLY A O 1
ATOM 1865 N N . ARG A 1 230 ? 49.391 15.309 -11.436 1.00 37.16 230 ARG A N 1
ATOM 1866 C CA . ARG A 1 230 ? 50.182 14.085 -11.329 1.00 37.16 230 ARG A CA 1
ATOM 1867 C C . ARG A 1 230 ? 51.651 14.478 -11.143 1.00 37.16 230 ARG A C 1
ATOM 1869 O O . ARG A 1 230 ? 52.320 14.824 -12.110 1.00 37.16 230 ARG A O 1
ATOM 1876 N N . ALA A 1 231 ? 52.157 14.415 -9.916 1.00 35.00 231 ALA A N 1
ATOM 1877 C CA . ALA A 1 231 ? 53.593 14.311 -9.678 1.00 35.00 231 ALA A CA 1
ATOM 1878 C C . ALA A 1 231 ? 53.998 12.825 -9.781 1.00 35.00 231 ALA A C 1
ATOM 1880 O O . ALA A 1 231 ? 53.286 11.970 -9.244 1.00 35.00 231 ALA A O 1
ATOM 1881 N N . PRO A 1 232 ? 55.091 12.473 -10.479 1.00 35.00 232 PRO A N 1
ATOM 1882 C CA . PRO A 1 232 ? 55.501 11.083 -10.626 1.00 35.00 232 PRO A CA 1
ATOM 1883 C C . PRO A 1 232 ? 56.078 10.567 -9.301 1.00 35.00 232 PRO A C 1
ATOM 1885 O O . PRO A 1 232 ? 57.056 11.104 -8.781 1.00 35.00 232 PRO A O 1
ATOM 1888 N N . LEU A 1 233 ? 55.481 9.505 -8.758 1.00 32.09 233 LEU A N 1
ATOM 1889 C CA . LEU A 1 233 ? 56.030 8.765 -7.624 1.00 32.09 233 LEU A CA 1
ATOM 1890 C C . LEU A 1 233 ? 57.284 8.005 -8.080 1.00 32.09 233 LEU A C 1
ATOM 1892 O O . LEU A 1 233 ? 57.199 7.055 -8.857 1.00 32.09 233 LEU A O 1
ATOM 1896 N N . LYS A 1 234 ? 58.454 8.437 -7.595 1.00 32.19 234 LYS A N 1
ATOM 1897 C CA . LYS A 1 234 ? 59.692 7.651 -7.647 1.00 32.19 234 LYS A CA 1
ATOM 1898 C C . LYS A 1 234 ? 59.558 6.442 -6.720 1.00 32.19 234 LYS A C 1
ATOM 1900 O O . LYS A 1 234 ? 59.147 6.578 -5.571 1.00 32.19 234 LYS A O 1
ATOM 1905 N N . ALA A 1 235 ? 59.925 5.275 -7.240 1.00 35.38 235 ALA A N 1
ATOM 1906 C CA . ALA A 1 235 ? 59.983 4.022 -6.506 1.00 35.38 235 ALA A CA 1
ATOM 1907 C C . ALA A 1 235 ? 61.021 4.087 -5.374 1.00 35.38 235 ALA A C 1
ATOM 1909 O O . ALA A 1 235 ? 62.168 4.469 -5.600 1.00 35.38 235 ALA A O 1
ATOM 1910 N N . ALA A 1 236 ? 60.624 3.659 -4.179 1.00 31.23 236 ALA A N 1
ATOM 1911 C CA . ALA A 1 236 ? 61.535 3.280 -3.110 1.00 31.23 236 ALA A CA 1
ATOM 1912 C C . ALA A 1 236 ? 60.950 2.054 -2.399 1.00 31.23 236 ALA A C 1
ATOM 1914 O O . ALA A 1 236 ? 59.902 2.130 -1.760 1.00 31.23 236 ALA A O 1
ATOM 1915 N N . HIS A 1 237 ? 61.617 0.913 -2.561 1.00 31.30 237 HIS A N 1
ATOM 1916 C CA . HIS A 1 237 ? 61.399 -0.274 -1.744 1.00 31.30 237 HIS A CA 1
ATOM 1917 C C . HIS A 1 237 ? 61.976 -0.042 -0.345 1.00 31.30 237 HIS A C 1
ATOM 1919 O O . HIS A 1 237 ? 63.108 0.429 -0.227 1.00 31.30 237 HIS A O 1
ATOM 1925 N N . PRO A 1 238 ? 61.271 -0.494 0.699 1.00 32.56 238 PRO A N 1
ATOM 1926 C CA . PRO A 1 238 ? 61.944 -1.060 1.851 1.00 32.56 238 PRO A CA 1
ATOM 1927 C C . PRO A 1 238 ? 61.467 -2.493 2.087 1.00 32.56 238 PRO A C 1
ATOM 1929 O O . PRO A 1 238 ? 60.284 -2.784 2.248 1.00 32.56 238 PRO A O 1
ATOM 1932 N N . THR A 1 239 ? 62.438 -3.396 2.099 1.00 35.00 239 THR A N 1
ATOM 1933 C CA . THR A 1 239 ? 62.338 -4.759 2.606 1.00 35.00 239 THR A CA 1
ATOM 1934 C C . THR A 1 239 ? 61.982 -4.745 4.091 1.00 35.00 239 THR A C 1
ATOM 1936 O O . THR A 1 239 ? 62.734 -4.187 4.890 1.00 35.00 239 THR A O 1
ATOM 1939 N N . SER A 1 240 ? 60.907 -5.421 4.492 1.00 30.92 240 SER A N 1
ATOM 1940 C CA . SER A 1 240 ? 60.854 -6.022 5.825 1.00 30.92 240 SER A CA 1
ATOM 1941 C C . SER A 1 240 ? 60.028 -7.309 5.807 1.00 30.92 240 SER A C 1
ATOM 1943 O O . SER A 1 240 ? 58.957 -7.411 5.213 1.00 30.92 240 SER A O 1
ATOM 1945 N N . SER A 1 241 ? 60.629 -8.331 6.398 1.00 31.66 241 SER A N 1
ATOM 1946 C CA . SER A 1 241 ? 60.209 -9.721 6.467 1.00 31.66 241 SER A CA 1
ATOM 1947 C C . SER A 1 241 ? 59.668 -10.020 7.862 1.00 31.66 241 SER A C 1
ATOM 1949 O O . SER A 1 241 ? 60.437 -9.910 8.814 1.00 31.66 241 SER A O 1
ATOM 1951 N N . VAL A 1 242 ? 58.408 -10.450 7.994 1.00 33.28 242 VAL A N 1
ATOM 1952 C CA . VAL A 1 242 ? 57.871 -11.116 9.202 1.00 33.28 242 VAL A CA 1
ATOM 1953 C C . VAL A 1 242 ? 56.770 -12.116 8.772 1.00 33.28 242 VAL A C 1
ATOM 1955 O O . VAL A 1 242 ? 56.023 -11.804 7.843 1.00 33.28 242 VAL A O 1
ATOM 1958 N N . PRO A 1 243 ? 56.691 -13.334 9.357 1.00 34.12 243 PRO A N 1
ATOM 1959 C CA . PRO A 1 243 ? 56.108 -14.510 8.706 1.00 34.12 243 PRO A CA 1
ATOM 1960 C C . PRO A 1 243 ? 54.603 -14.716 8.945 1.00 34.12 243 PRO A C 1
ATOM 1962 O O . PRO A 1 243 ? 54.009 -14.212 9.896 1.00 34.12 243 PRO A O 1
ATOM 1965 N N . ALA A 1 244 ? 54.010 -15.527 8.066 1.00 32.25 244 ALA A N 1
ATOM 1966 C CA . ALA A 1 244 ? 52.612 -15.932 8.072 1.00 32.25 244 ALA A CA 1
ATOM 1967 C C . ALA A 1 244 ? 52.304 -16.951 9.184 1.00 32.25 244 ALA A C 1
ATOM 1969 O O . ALA A 1 244 ? 52.783 -18.082 9.141 1.00 32.25 244 ALA A O 1
ATOM 1970 N N . ASN A 1 245 ? 51.430 -16.581 10.124 1.00 34.25 245 ASN A N 1
ATOM 1971 C CA . ASN A 1 245 ? 50.743 -17.529 10.998 1.00 34.25 245 ASN A CA 1
ATOM 1972 C C . ASN A 1 245 ? 49.296 -17.696 10.525 1.00 34.25 245 ASN A C 1
ATOM 1974 O O . ASN A 1 245 ? 48.508 -16.751 10.512 1.00 34.25 245 ASN A O 1
ATOM 1978 N N . GLY A 1 246 ? 48.977 -18.916 10.093 1.00 30.61 246 GLY A N 1
ATOM 1979 C CA . GLY A 1 246 ? 47.668 -19.308 9.589 1.00 30.61 246 GLY A CA 1
ATOM 1980 C C . GLY A 1 246 ? 46.630 -19.455 10.700 1.00 30.61 246 GLY A C 1
ATOM 1981 O O . GLY A 1 246 ? 46.806 -20.234 11.635 1.00 30.61 246 GLY A O 1
ATOM 1982 N N . CYS A 1 247 ? 45.502 -18.765 10.548 1.00 29.58 247 CYS A N 1
ATOM 1983 C CA . CYS A 1 247 ? 44.295 -19.030 11.323 1.00 29.58 247 CYS A CA 1
ATOM 1984 C C . CYS A 1 247 ? 43.511 -20.184 10.682 1.00 29.58 247 CYS A C 1
ATOM 1986 O O . CYS A 1 247 ? 42.949 -20.069 9.593 1.00 29.58 247 CYS A O 1
ATOM 1988 N N . ARG A 1 248 ? 43.503 -21.318 11.384 1.00 29.66 248 ARG A N 1
ATOM 1989 C CA . ARG A 1 248 ? 42.782 -22.554 11.062 1.00 29.66 248 ARG A CA 1
ATOM 1990 C C . ARG A 1 248 ? 41.340 -22.438 11.575 1.00 29.66 248 ARG A C 1
ATOM 1992 O O . ARG A 1 248 ? 41.135 -22.216 12.764 1.00 29.66 248 ARG A O 1
ATOM 1999 N N . TRP A 1 249 ? 40.349 -22.618 10.705 1.00 30.02 249 TRP A N 1
ATOM 2000 C CA . TRP A 1 249 ? 38.933 -22.707 11.090 1.00 30.02 249 TRP A CA 1
ATOM 2001 C C . TRP A 1 249 ? 38.607 -24.108 11.653 1.00 30.02 249 TRP A C 1
ATOM 2003 O O . TRP A 1 249 ? 39.019 -25.099 11.041 1.00 30.02 249 TRP A O 1
ATOM 2013 N N . PRO A 1 250 ? 37.875 -24.252 12.777 1.00 33.06 250 PRO A N 1
ATOM 2014 C CA . PRO A 1 250 ? 37.498 -25.565 13.302 1.00 33.06 250 PRO A CA 1
ATOM 2015 C C . PRO A 1 250 ? 36.334 -26.188 12.516 1.00 33.06 250 PRO A C 1
ATOM 2017 O O . PRO A 1 250 ? 35.253 -25.613 12.407 1.00 33.06 250 PRO A O 1
ATOM 2020 N N . SER A 1 251 ? 36.538 -27.406 12.012 1.00 33.34 251 SER A N 1
ATOM 2021 C CA . SER A 1 251 ? 35.502 -28.245 11.403 1.00 33.34 251 SER A CA 1
ATOM 2022 C C . SER A 1 251 ? 34.564 -28.837 12.467 1.00 33.34 251 SER A C 1
ATOM 2024 O O . SER A 1 251 ? 35.010 -29.590 13.337 1.00 33.34 251 SER A O 1
ATOM 2026 N N . LEU A 1 252 ? 33.262 -28.565 12.363 1.00 34.59 252 LEU A N 1
ATOM 2027 C CA . LEU A 1 252 ? 32.210 -29.199 13.165 1.00 34.59 252 LEU A CA 1
ATOM 2028 C C . LEU A 1 252 ? 32.045 -30.680 12.777 1.00 34.59 252 LEU A C 1
ATOM 2030 O O . LEU A 1 252 ? 31.633 -31.009 11.663 1.00 34.59 252 LEU A O 1
ATOM 2034 N N . ARG A 1 253 ? 32.358 -31.586 13.713 1.00 34.16 253 ARG A N 1
ATOM 2035 C CA . ARG A 1 253 ? 32.079 -33.028 13.610 1.00 34.16 253 ARG A CA 1
ATOM 2036 C C . ARG A 1 253 ? 30.580 -33.285 13.793 1.00 34.16 253 ARG A C 1
ATOM 2038 O O . ARG A 1 253 ? 30.009 -32.919 14.814 1.00 34.16 253 ARG A O 1
ATOM 2045 N N . LYS A 1 254 ? 29.964 -33.977 12.830 1.00 34.41 254 LYS A N 1
ATOM 2046 C CA . LYS A 1 254 ? 28.635 -34.594 12.966 1.00 34.41 254 LYS A CA 1
ATOM 2047 C C . LYS A 1 254 ? 28.743 -35.838 13.852 1.00 34.41 254 LYS A C 1
ATOM 2049 O O . LYS A 1 254 ? 29.355 -36.822 13.445 1.00 34.41 254 LYS A O 1
ATOM 2054 N N . THR A 1 255 ? 28.125 -35.823 15.027 1.00 37.59 255 THR A N 1
ATOM 2055 C CA . THR A 1 255 ? 27.855 -37.031 15.815 1.00 37.59 255 THR A CA 1
ATOM 2056 C C . THR A 1 255 ? 26.507 -37.615 15.388 1.00 37.59 255 THR A C 1
ATOM 2058 O O . THR A 1 255 ? 25.458 -37.001 15.559 1.00 37.59 255 THR A O 1
ATOM 2061 N N . ARG A 1 256 ? 26.534 -38.814 14.794 1.00 35.06 256 ARG A N 1
ATOM 2062 C CA . ARG A 1 256 ? 25.351 -39.674 14.653 1.00 35.06 256 ARG A CA 1
ATOM 2063 C C . ARG A 1 256 ? 25.041 -40.272 16.027 1.00 35.06 256 ARG A C 1
ATOM 2065 O O . ARG A 1 256 ? 25.914 -40.907 16.610 1.00 35.06 256 ARG A O 1
ATOM 2072 N N . ARG A 1 257 ? 23.815 -40.103 16.525 1.00 37.41 257 ARG A N 1
ATOM 2073 C CA . ARG A 1 257 ? 23.240 -40.977 17.558 1.00 37.41 257 ARG A CA 1
ATOM 2074 C C . ARG A 1 257 ? 22.374 -42.017 16.854 1.00 37.41 257 ARG A C 1
ATOM 2076 O O . ARG A 1 257 ? 21.437 -41.645 16.155 1.00 37.41 257 ARG A O 1
ATOM 2083 N N . SER A 1 258 ? 22.721 -43.291 17.011 1.00 35.12 258 SER A N 1
ATOM 2084 C CA . SER A 1 258 ? 21.826 -44.420 16.760 1.00 35.12 258 SER A CA 1
ATOM 2085 C C . SER A 1 258 ? 21.075 -44.737 18.047 1.00 35.12 258 SER A C 1
ATOM 2087 O O . SER A 1 258 ? 21.681 -44.811 19.115 1.00 35.12 258 SER A O 1
ATOM 2089 N N . THR A 1 259 ? 19.767 -44.906 17.933 1.00 45.19 259 THR A N 1
ATOM 2090 C CA . THR A 1 259 ? 18.882 -45.435 18.968 1.00 45.19 259 THR A CA 1
ATOM 2091 C C . THR A 1 259 ? 18.987 -46.957 19.040 1.00 45.19 259 THR A C 1
ATOM 2093 O O . THR A 1 259 ? 18.984 -47.639 18.014 1.00 45.19 259 THR A O 1
ATOM 2096 N N . SER A 1 260 ? 19.037 -47.473 20.260 1.00 46.00 260 SER A N 1
ATOM 2097 C CA . SER A 1 260 ? 18.429 -48.734 20.691 1.00 46.00 260 SER A CA 1
ATOM 2098 C C . SER A 1 260 ? 17.715 -48.440 22.001 1.00 46.00 260 SER A C 1
ATOM 2100 O O . SER A 1 260 ? 18.233 -47.564 22.735 1.00 46.00 260 SER A O 1
#

Secondary structure (DSSP, 8-state):
--PPP--PPP--S-TT--SGGGTTSTTS-HHHHHHHHHHHH-PPPP-SS-HHHHHHHHHHHHHHSS-TTS-GGGS--HHHHHHHHHHTT---S---TTSPPHHHHHHHHHHHHHHHHHHHHSS-GGGS-HHHHHHHHHHHHHT-S-GGGGTT--HHHHIIIIIIHHHHHHHTTSHHHHHHTT----STTT-----STT---TTSPPP-SPPPTTGGGSTT---------------------------PPPP----PPPP-